Protein AF-A0A8J8T2B5-F1 (afdb_monomer_lite)

Structure (mmCIF, N/CA/C/O backbone):
data_AF-A0A8J8T2B5-F1
#
_entry.id   AF-A0A8J8T2B5-F1
#
loop_
_atom_site.group_PDB
_atom_site.id
_atom_site.type_symbol
_atom_site.label_atom_id
_atom_site.label_alt_id
_atom_site.label_comp_id
_atom_site.label_asym_id
_atom_site.label_entity_id
_atom_site.label_seq_id
_atom_site.pdbx_PDB_ins_code
_atom_site.Cartn_x
_atom_site.Cartn_y
_atom_site.Cartn_z
_atom_site.occupancy
_atom_site.B_iso_or_equiv
_atom_site.auth_seq_id
_atom_site.auth_comp_id
_atom_site.auth_asym_id
_atom_site.auth_atom_id
_atom_site.pdbx_PDB_model_num
ATOM 1 N N . MET A 1 1 ? 4.242 4.962 -19.783 1.00 64.75 1 MET A N 1
ATOM 2 C CA . MET A 1 1 ? 5.276 4.342 -18.924 1.00 64.75 1 MET A CA 1
ATOM 3 C C . MET A 1 1 ? 5.437 2.854 -19.215 1.00 64.75 1 MET A C 1
ATOM 5 O O . MET A 1 1 ? 6.453 2.503 -19.788 1.00 64.75 1 MET A O 1
ATOM 9 N N . LEU A 1 2 ? 4.437 2.002 -18.940 1.00 70.50 2 LEU A N 1
ATOM 10 C CA . LEU A 1 2 ? 4.535 0.544 -19.163 1.00 70.50 2 LEU A CA 1
ATOM 11 C C . LEU A 1 2 ? 4.879 0.151 -20.614 1.00 70.50 2 LEU A C 1
ATOM 13 O O . LEU A 1 2 ? 5.721 -0.710 -20.816 1.00 70.50 2 LEU A O 1
ATOM 17 N N . VAL A 1 3 ? 4.310 0.830 -21.619 1.00 69.62 3 VAL A N 1
ATOM 18 C CA . VAL A 1 3 ? 4.656 0.621 -23.044 1.00 69.62 3 VAL A CA 1
ATOM 19 C C . VAL A 1 3 ? 6.125 0.950 -23.339 1.00 69.62 3 VAL A C 1
ATOM 21 O O . VAL A 1 3 ? 6.768 0.259 -24.120 1.00 69.62 3 VAL A O 1
ATOM 24 N N . GLY A 1 4 ? 6.686 1.970 -22.684 1.00 65.75 4 GLY A N 1
ATOM 25 C CA . GLY A 1 4 ? 8.102 2.301 -22.844 1.00 65.75 4 GLY A CA 1
ATOM 26 C C . GLY A 1 4 ? 9.020 1.294 -22.149 1.00 65.75 4 GLY A C 1
ATOM 27 O O . GLY A 1 4 ? 10.045 0.927 -22.710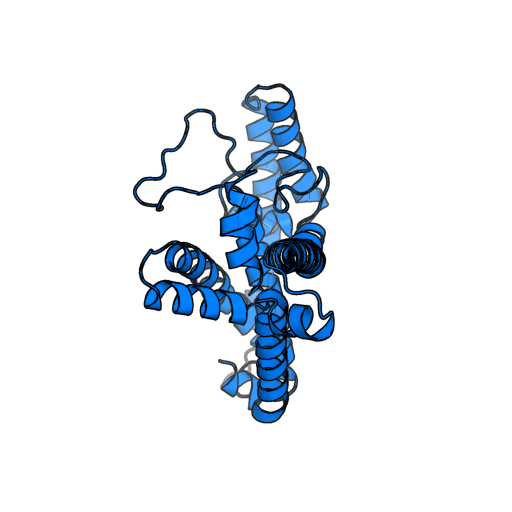 1.00 65.75 4 GLY A O 1
ATOM 28 N N . VAL A 1 5 ? 8.615 0.788 -20.975 1.00 72.19 5 VAL A N 1
ATOM 29 C CA . VAL A 1 5 ? 9.312 -0.309 -20.273 1.00 72.19 5 VAL A CA 1
ATOM 30 C C . VAL A 1 5 ? 9.290 -1.599 -21.095 1.00 72.19 5 VAL A C 1
ATOM 32 O O . VAL A 1 5 ? 10.301 -2.290 -21.194 1.00 72.19 5 VAL A O 1
ATOM 35 N N . SER A 1 6 ? 8.151 -1.896 -21.721 1.00 71.75 6 SER A N 1
ATOM 36 C CA . SER A 1 6 ? 7.970 -3.026 -22.637 1.00 71.75 6 SER A CA 1
ATOM 37 C C . SER A 1 6 ? 8.908 -2.951 -23.834 1.00 71.75 6 SER A C 1
ATOM 39 O O . SER A 1 6 ? 9.679 -3.872 -24.088 1.00 71.75 6 SER A O 1
ATOM 41 N N . ASN A 1 7 ? 8.871 -1.829 -24.554 1.00 75.25 7 ASN A N 1
ATOM 42 C CA . ASN A 1 7 ? 9.592 -1.674 -25.816 1.00 75.25 7 ASN A CA 1
ATOM 43 C C . ASN A 1 7 ? 11.071 -1.311 -25.611 1.00 75.25 7 ASN A C 1
ATOM 45 O O . ASN A 1 7 ? 11.777 -1.049 -26.578 1.00 75.25 7 ASN A O 1
ATOM 49 N N . GLY A 1 8 ? 11.535 -1.262 -24.357 1.00 65.94 8 GLY A N 1
ATOM 50 C CA . GLY A 1 8 ? 12.912 -0.931 -24.003 1.00 65.94 8 GLY A CA 1
ATOM 51 C C . GLY A 1 8 ? 13.296 0.528 -24.253 1.00 65.94 8 GLY A C 1
ATOM 52 O O . GLY A 1 8 ? 14.469 0.854 -24.148 1.00 65.94 8 GLY A O 1
ATOM 53 N N . THR A 1 9 ? 12.342 1.410 -24.562 1.00 69.06 9 THR A N 1
ATOM 54 C CA . THR A 1 9 ? 12.595 2.855 -24.713 1.00 69.06 9 THR A CA 1
ATOM 55 C C . THR A 1 9 ? 12.684 3.573 -23.367 1.00 69.06 9 THR A C 1
ATOM 57 O O . THR A 1 9 ? 13.253 4.653 -23.274 1.00 69.06 9 THR A O 1
ATOM 60 N N . LEU A 1 10 ? 12.136 2.966 -22.314 1.00 61.12 10 LEU A N 1
ATOM 61 C CA . LEU A 1 10 ? 12.268 3.368 -20.919 1.00 61.12 10 LEU A CA 1
ATOM 62 C C . LEU A 1 10 ? 12.777 2.149 -20.137 1.00 61.12 10 LEU A C 1
ATOM 64 O O . LEU A 1 10 ? 12.301 1.042 -20.362 1.00 61.12 10 LEU A O 1
ATOM 68 N N . GLY A 1 11 ? 13.725 2.305 -19.212 1.00 61.03 11 GLY A N 1
ATOM 69 C CA . GLY A 1 11 ? 14.179 1.167 -18.398 1.00 61.03 11 GLY A CA 1
ATOM 70 C C . GLY A 1 11 ? 15.042 0.157 -19.160 1.00 61.03 11 GLY A C 1
ATOM 71 O O . GLY A 1 11 ? 15.029 -1.028 -18.824 1.00 61.03 11 GLY A O 1
ATOM 72 N N . ALA A 1 12 ? 15.740 0.605 -20.212 1.00 69.50 12 ALA A N 1
ATOM 73 C CA . ALA A 1 12 ? 16.641 -0.226 -21.011 1.00 69.50 12 ALA A CA 1
ATOM 74 C C . ALA A 1 12 ? 17.789 -0.773 -20.156 1.00 69.50 12 ALA A C 1
ATOM 76 O O . ALA A 1 12 ? 18.130 -1.955 -20.243 1.00 69.50 12 ALA A O 1
ATOM 77 N N . THR A 1 13 ? 18.330 0.089 -19.294 1.00 77.81 13 THR A N 1
ATOM 78 C CA . THR A 1 13 ? 19.330 -0.247 -18.284 1.00 77.81 13 THR A CA 1
ATOM 79 C C . THR A 1 13 ? 18.695 -0.377 -16.896 1.00 77.81 13 THR A C 1
ATOM 81 O O . THR A 1 13 ? 17.597 0.125 -16.633 1.00 77.81 13 THR A O 1
ATOM 84 N N . VAL A 1 14 ? 19.407 -1.026 -15.968 1.00 73.56 14 VAL A N 1
ATOM 85 C CA . VAL A 1 14 ? 19.005 -1.097 -14.549 1.00 73.56 14 VAL A CA 1
ATOM 86 C C . VAL A 1 14 ? 18.844 0.307 -13.947 1.00 73.56 14 VAL A C 1
ATOM 88 O O . VAL A 1 14 ? 17.946 0.532 -13.133 1.00 73.56 14 VAL A O 1
ATOM 91 N N . TRP A 1 15 ? 19.664 1.268 -14.383 1.00 67.31 15 TRP A N 1
ATOM 92 C CA . TRP A 1 15 ? 19.608 2.655 -13.923 1.00 67.31 15 TRP A CA 1
ATOM 93 C C . TRP A 1 15 ? 18.336 3.361 -14.379 1.00 67.31 15 TRP A C 1
ATOM 95 O O . TRP A 1 15 ? 17.613 3.900 -13.543 1.00 67.31 15 TRP A O 1
ATOM 105 N N . ASP A 1 16 ? 17.997 3.264 -15.664 1.00 70.44 16 ASP A N 1
ATOM 106 C CA . ASP A 1 16 ? 16.762 3.847 -16.197 1.00 70.44 16 ASP A CA 1
ATOM 107 C C . ASP A 1 16 ? 15.532 3.260 -15.500 1.00 70.44 16 ASP A C 1
ATOM 109 O O . ASP A 1 16 ? 14.599 3.981 -15.143 1.00 70.44 16 ASP A O 1
ATOM 113 N N . PHE A 1 17 ? 15.539 1.943 -15.261 1.00 75.38 17 PHE A N 1
ATOM 114 C CA . PHE A 1 17 ? 14.443 1.241 -14.596 1.00 75.38 17 PHE A CA 1
ATOM 115 C C . PHE A 1 17 ? 14.270 1.723 -13.151 1.00 75.38 17 PHE A C 1
ATOM 117 O O . PHE A 1 17 ? 13.148 1.940 -12.688 1.00 75.38 17 PHE A O 1
ATOM 124 N N . THR A 1 18 ? 15.383 1.961 -12.457 1.00 73.69 18 THR A N 1
ATOM 125 C CA . THR A 1 18 ? 15.395 2.501 -11.093 1.00 73.69 18 THR A CA 1
ATOM 126 C C . THR A 1 18 ? 14.862 3.935 -11.058 1.00 73.69 18 THR A C 1
ATOM 128 O O . THR A 1 18 ? 14.001 4.247 -10.236 1.00 73.69 18 THR A O 1
ATOM 131 N N . ILE A 1 19 ? 15.289 4.799 -11.985 1.00 73.75 19 ILE A N 1
ATOM 132 C CA . ILE A 1 19 ? 14.801 6.186 -12.097 1.00 73.75 19 ILE A CA 1
ATOM 133 C C . ILE A 1 19 ? 13.290 6.215 -12.378 1.00 73.75 19 ILE A C 1
ATOM 135 O O . ILE A 1 19 ? 12.548 7.001 -11.782 1.00 73.75 19 ILE A O 1
ATOM 139 N N . LEU A 1 20 ? 12.799 5.325 -13.243 1.00 77.44 20 LEU A N 1
ATOM 140 C CA . LEU A 1 20 ? 11.367 5.172 -13.520 1.00 77.44 20 LEU A CA 1
ATOM 141 C C . LEU A 1 20 ? 10.580 4.751 -12.277 1.00 77.44 20 LEU A C 1
ATOM 143 O O . LEU A 1 20 ? 9.494 5.276 -12.027 1.00 77.44 20 LEU A O 1
ATOM 147 N N . LEU A 1 21 ? 11.117 3.830 -11.478 1.00 78.94 21 LEU A N 1
ATOM 148 C CA . LEU A 1 21 ? 10.473 3.387 -10.245 1.00 78.94 21 LEU A CA 1
ATOM 149 C C . LEU A 1 21 ? 10.413 4.520 -9.207 1.00 78.94 21 LEU A C 1
ATOM 151 O O . LEU A 1 21 ? 9.354 4.767 -8.632 1.00 78.94 21 LEU A O 1
ATOM 155 N N . VAL A 1 22 ? 11.513 5.259 -9.029 1.00 76.81 22 VAL A N 1
ATOM 156 C CA . VAL A 1 22 ? 11.603 6.393 -8.093 1.00 76.81 22 VAL A CA 1
ATOM 157 C C . VAL A 1 22 ? 10.680 7.542 -8.510 1.00 76.81 22 VAL A C 1
ATOM 159 O O . VAL A 1 22 ? 9.930 8.067 -7.689 1.00 76.81 22 VAL A O 1
ATOM 162 N N . SER A 1 23 ? 10.657 7.905 -9.794 1.00 75.19 23 SER A N 1
ATOM 163 C CA . SER A 1 23 ? 9.756 8.952 -10.309 1.00 75.19 23 SER A CA 1
ATOM 164 C C . SER A 1 23 ? 8.273 8.578 -10.203 1.00 75.19 23 SER A C 1
ATOM 166 O O . SER A 1 23 ? 7.410 9.454 -10.131 1.00 75.19 23 SER A O 1
ATOM 168 N N . SER A 1 24 ? 7.961 7.283 -10.116 1.00 78.69 24 SER A N 1
ATOM 169 C CA . SER A 1 24 ? 6.592 6.796 -9.940 1.00 78.69 24 SER A CA 1
ATOM 170 C C . SER A 1 24 ? 6.086 6.887 -8.500 1.00 78.69 24 SER A C 1
ATOM 172 O O . SER A 1 24 ? 4.887 6.719 -8.283 1.00 78.69 24 SER A O 1
ATOM 174 N N . ILE A 1 25 ? 6.942 7.197 -7.518 1.00 76.38 25 ILE A N 1
ATOM 175 C CA . ILE A 1 25 ? 6.549 7.278 -6.102 1.00 76.38 25 ILE A CA 1
ATOM 176 C C . ILE A 1 25 ? 5.373 8.243 -5.901 1.00 76.38 25 ILE A C 1
ATOM 178 O O . ILE A 1 25 ? 4.433 7.902 -5.190 1.00 76.38 25 ILE A O 1
ATOM 182 N N . ILE A 1 26 ? 5.367 9.400 -6.575 1.00 74.81 26 ILE A N 1
ATOM 183 C CA . ILE A 1 26 ? 4.276 10.383 -6.459 1.00 74.81 26 ILE A CA 1
ATOM 184 C C . ILE A 1 26 ? 2.925 9.747 -6.848 1.00 74.81 26 ILE A C 1
ATOM 186 O O . ILE A 1 26 ? 2.030 9.707 -6.002 1.00 74.81 26 ILE A O 1
ATOM 190 N N . PRO A 1 27 ? 2.758 9.163 -8.055 1.00 77.00 27 PRO A N 1
ATOM 191 C CA . PRO A 1 27 ? 1.562 8.387 -8.378 1.00 77.00 27 PRO A CA 1
ATOM 192 C C . PRO A 1 27 ? 1.256 7.243 -7.396 1.00 77.00 27 PRO A C 1
ATOM 194 O O . PRO A 1 27 ? 0.083 6.992 -7.117 1.00 77.00 27 PRO A O 1
ATOM 197 N N . ALA A 1 28 ? 2.274 6.553 -6.869 1.00 77.88 28 ALA A N 1
ATOM 198 C CA . ALA A 1 28 ? 2.099 5.479 -5.883 1.00 77.88 28 ALA A CA 1
ATOM 199 C C . ALA A 1 28 ? 1.520 5.966 -4.545 1.00 77.88 28 ALA A C 1
ATOM 201 O O . ALA A 1 28 ? 0.886 5.168 -3.860 1.00 77.88 28 ALA A O 1
ATOM 202 N N . VAL A 1 29 ? 1.705 7.242 -4.192 1.00 75.00 29 VAL A N 1
ATOM 203 C CA . VAL A 1 29 ? 1.079 7.891 -3.028 1.00 75.00 29 VAL A CA 1
ATOM 204 C C . VAL A 1 29 ? -0.306 8.423 -3.401 1.00 75.00 29 VAL A C 1
ATOM 206 O O . VAL A 1 29 ? -1.301 8.136 -2.740 1.00 75.00 29 VAL A O 1
ATOM 209 N N . SER A 1 30 ? -0.391 9.209 -4.475 1.00 73.56 30 SER A N 1
ATOM 210 C CA . SER A 1 30 ? -1.597 9.977 -4.791 1.00 73.56 30 SER A CA 1
ATOM 211 C C . SER A 1 30 ? -2.771 9.098 -5.207 1.00 73.56 30 SER A C 1
ATOM 213 O O . SER A 1 30 ? -3.912 9.429 -4.881 1.00 73.56 30 SER A O 1
ATOM 215 N N . VAL A 1 31 ? -2.527 7.994 -5.924 1.00 82.25 31 VAL A N 1
ATOM 216 C CA . VAL A 1 31 ? -3.614 7.140 -6.419 1.00 82.25 31 VAL A CA 1
ATOM 217 C C . VAL A 1 31 ? -4.301 6.390 -5.276 1.00 82.25 31 VAL A C 1
ATOM 219 O O . VAL A 1 31 ? -5.521 6.519 -5.206 1.00 82.25 31 VAL A O 1
ATOM 222 N N . PRO A 1 32 ? -3.617 5.670 -4.362 1.00 79.38 32 PRO A N 1
ATOM 223 C CA . PRO A 1 32 ? -4.290 5.035 -3.227 1.00 79.38 32 PRO A CA 1
ATOM 224 C C . PRO A 1 32 ? -5.013 6.030 -2.327 1.00 79.38 32 PRO A C 1
ATOM 226 O O . PRO A 1 32 ? -6.160 5.776 -1.983 1.00 79.38 32 PRO A O 1
ATOM 229 N N . CYS A 1 33 ? -4.404 7.181 -2.016 1.00 77.06 33 CYS A N 1
ATOM 230 C CA . CYS A 1 33 ? -5.062 8.208 -1.207 1.00 77.06 33 CYS A CA 1
ATOM 231 C C . CYS A 1 33 ? -6.315 8.736 -1.911 1.00 77.06 33 CYS A C 1
ATOM 233 O O . CYS A 1 33 ? -7.398 8.730 -1.357 1.00 77.06 33 CYS A O 1
ATOM 235 N N . THR A 1 34 ? -6.237 9.103 -3.190 1.00 79.38 34 THR A N 1
ATOM 236 C CA . THR A 1 34 ? -7.440 9.560 -3.908 1.00 79.38 34 THR A CA 1
ATOM 237 C C . THR A 1 34 ? -8.494 8.450 -4.000 1.00 79.38 34 THR A C 1
ATOM 239 O O . THR A 1 34 ? -9.692 8.705 -3.892 1.00 79.38 34 THR A O 1
ATOM 242 N N . SER A 1 35 ? -8.059 7.204 -4.186 1.00 85.00 35 SER A N 1
ATOM 243 C CA . SER A 1 35 ? -8.937 6.038 -4.296 1.00 85.00 35 SER A CA 1
ATOM 244 C C . SER A 1 35 ? -9.671 5.740 -2.994 1.00 85.00 35 SER A C 1
ATOM 246 O O . SER A 1 35 ? -10.866 5.440 -3.043 1.00 85.00 35 SER A O 1
ATOM 248 N N . HIS A 1 36 ? -8.977 5.882 -1.865 1.00 80.50 36 HIS A N 1
ATOM 249 C CA . HIS A 1 36 ? -9.521 5.801 -0.516 1.00 80.50 36 HIS A CA 1
ATOM 250 C C . HIS A 1 36 ? -10.704 6.761 -0.350 1.00 80.50 36 HIS A C 1
ATOM 252 O O . HIS A 1 36 ? -11.839 6.344 -0.114 1.00 80.50 36 HIS A O 1
ATOM 258 N N . GLU A 1 37 ? -10.492 8.034 -0.653 1.00 80.81 37 GLU A N 1
ATOM 259 C CA . GLU A 1 37 ? -11.507 9.077 -0.559 1.00 80.81 37 GLU A CA 1
ATOM 260 C C . GLU A 1 37 ? -12.677 8.845 -1.525 1.00 80.81 37 GLU A C 1
ATOM 262 O O . GLU A 1 37 ? -13.824 9.184 -1.216 1.00 80.81 37 GLU A O 1
ATOM 267 N N . LEU A 1 38 ? -12.410 8.278 -2.706 1.00 83.81 38 LEU A N 1
ATOM 268 C CA . LEU A 1 38 ? -13.421 8.004 -3.725 1.00 83.81 38 LEU A CA 1
ATOM 269 C C . LEU A 1 38 ? -14.354 6.856 -3.336 1.00 83.81 38 LEU A C 1
ATOM 271 O O . LEU A 1 38 ? -15.568 6.981 -3.533 1.00 83.81 38 LEU A O 1
ATOM 275 N N . TYR A 1 39 ? -13.843 5.764 -2.757 1.00 81.75 39 TYR A N 1
ATOM 276 C CA . TYR A 1 39 ? -14.708 4.646 -2.367 1.00 81.75 39 TYR A CA 1
ATOM 277 C C . TYR A 1 39 ? -15.566 4.928 -1.131 1.00 81.75 39 TYR A C 1
ATOM 279 O O . TYR A 1 39 ? -16.591 4.265 -0.931 1.00 81.75 39 TYR A O 1
ATOM 287 N N . HIS A 1 40 ? -15.207 5.954 -0.358 1.00 82.56 40 HIS A N 1
ATOM 288 C CA . HIS A 1 40 ? -16.027 6.507 0.721 1.00 82.56 40 HIS A CA 1
ATOM 289 C C . HIS A 1 40 ? -17.219 7.331 0.221 1.00 82.56 40 HIS A C 1
ATOM 291 O O . HIS A 1 40 ? -18.210 7.511 0.934 1.00 82.56 40 HIS A O 1
ATOM 297 N N . ARG A 1 41 ? -17.190 7.823 -1.026 1.00 82.88 41 ARG A N 1
ATOM 298 C CA . ARG A 1 41 ? -18.290 8.630 -1.581 1.00 82.88 41 ARG A CA 1
ATOM 299 C C . ARG A 1 41 ? -19.562 7.802 -1.734 1.00 82.88 41 ARG A C 1
ATOM 301 O O . ARG A 1 41 ? -19.533 6.643 -2.122 1.00 82.88 41 ARG A O 1
ATOM 308 N N . ARG A 1 42 ? -20.729 8.417 -1.512 1.00 80.81 42 ARG A N 1
ATOM 309 C CA . ARG A 1 42 ? -22.034 7.741 -1.676 1.00 80.81 42 ARG A CA 1
ATOM 310 C C . ARG A 1 42 ? -22.335 7.337 -3.126 1.00 80.81 42 ARG A C 1
ATOM 312 O O . ARG A 1 42 ? -22.993 6.323 -3.346 1.00 80.81 42 ARG A O 1
ATOM 319 N N . ASN A 1 43 ? -21.870 8.115 -4.102 1.00 90.38 43 ASN A N 1
ATOM 320 C CA . ASN A 1 43 ? -22.141 7.879 -5.520 1.00 90.38 43 ASN A CA 1
ATOM 321 C C . ASN A 1 43 ? -21.400 6.626 -6.027 1.00 90.38 43 ASN A C 1
ATOM 323 O O . ASN A 1 43 ? -20.189 6.497 -5.852 1.00 90.38 43 ASN A O 1
ATOM 327 N N . ARG A 1 44 ? -22.128 5.722 -6.699 1.00 88.06 44 ARG A N 1
ATOM 328 C CA . ARG A 1 44 ? -21.591 4.451 -7.216 1.00 88.06 44 ARG A CA 1
ATOM 329 C C . ARG A 1 44 ? -20.459 4.637 -8.225 1.00 88.06 44 ARG A C 1
ATOM 331 O O . ARG A 1 44 ? -19.530 3.839 -8.216 1.00 88.06 44 ARG A O 1
ATOM 338 N N . PHE A 1 45 ? -20.520 5.673 -9.059 1.00 90.00 45 PHE A N 1
ATOM 339 C CA . PHE A 1 45 ? -19.480 5.971 -10.042 1.00 90.00 45 PHE A CA 1
ATOM 340 C C . PHE A 1 45 ? -18.128 6.210 -9.359 1.00 90.00 45 PHE A C 1
ATOM 342 O O . PHE A 1 45 ? -17.148 5.537 -9.669 1.00 90.00 45 PHE A O 1
ATOM 349 N N . PHE A 1 46 ? -18.096 7.083 -8.346 1.00 88.69 46 PHE A N 1
ATOM 350 C CA . PHE A 1 46 ? -16.879 7.347 -7.575 1.00 88.69 46 PHE A CA 1
ATOM 351 C C . PHE A 1 46 ? -16.402 6.111 -6.808 1.00 88.69 46 PHE A C 1
ATOM 353 O O . PHE A 1 46 ? -15.203 5.848 -6.785 1.00 88.69 46 PHE A O 1
ATOM 360 N N . LYS A 1 47 ? -17.318 5.287 -6.278 1.00 88.56 47 LYS A N 1
ATOM 361 C CA . LYS A 1 47 ? -16.930 4.020 -5.641 1.00 88.56 47 LYS A CA 1
ATOM 362 C C . LYS A 1 47 ? -16.207 3.066 -6.580 1.00 88.56 47 LYS A C 1
ATOM 364 O O . LYS A 1 47 ? -15.222 2.455 -6.178 1.00 88.56 47 LYS A O 1
ATOM 369 N N . ILE A 1 48 ? -16.687 2.944 -7.816 1.00 90.44 48 ILE A N 1
ATOM 370 C CA . ILE A 1 48 ? -16.058 2.092 -8.829 1.00 90.44 48 ILE A CA 1
ATOM 371 C C . ILE A 1 48 ? -14.674 2.638 -9.194 1.00 90.44 48 ILE A C 1
ATOM 373 O O . ILE A 1 48 ? -13.726 1.862 -9.256 1.00 90.44 48 ILE A O 1
ATOM 377 N N . LEU A 1 49 ? -14.528 3.956 -9.365 1.00 89.62 49 LEU A N 1
ATOM 378 C CA . LEU A 1 49 ? -13.222 4.566 -9.633 1.00 89.62 49 LEU A CA 1
ATOM 379 C C . LEU A 1 49 ? -12.221 4.329 -8.495 1.00 89.62 49 LEU A C 1
ATOM 381 O O . LEU A 1 49 ? -11.085 3.939 -8.760 1.00 89.62 49 LEU A O 1
ATOM 385 N N . GLY A 1 50 ? -12.649 4.498 -7.240 1.00 88.50 50 GLY A N 1
ATOM 386 C CA . GLY A 1 50 ? -11.811 4.193 -6.078 1.00 88.50 50 GLY A CA 1
ATOM 387 C C . GLY A 1 50 ? -11.419 2.715 -6.012 1.00 88.50 50 GLY A C 1
ATOM 388 O O . GLY A 1 50 ? -10.263 2.384 -5.758 1.00 88.50 50 GLY A O 1
ATOM 389 N N . LEU A 1 51 ? -12.347 1.806 -6.325 1.00 90.19 51 LEU A N 1
ATOM 390 C CA . LEU A 1 51 ? -12.050 0.376 -6.396 1.00 90.19 51 LEU A CA 1
ATOM 391 C C . LEU A 1 51 ? -11.008 0.058 -7.481 1.00 90.19 51 LEU A C 1
ATOM 393 O O . LEU A 1 51 ? -10.040 -0.641 -7.195 1.00 90.19 51 LEU A O 1
ATOM 397 N N . ILE A 1 52 ? -11.167 0.591 -8.697 1.00 90.62 52 ILE A N 1
ATOM 398 C CA . ILE A 1 52 ? -10.215 0.381 -9.802 1.00 90.62 52 ILE A CA 1
ATOM 399 C C . ILE A 1 52 ? -8.817 0.874 -9.412 1.00 90.62 52 ILE A C 1
ATOM 401 O O . ILE A 1 52 ? -7.824 0.190 -9.673 1.00 90.62 52 ILE A O 1
ATOM 405 N N . GLY A 1 53 ? -8.734 2.031 -8.751 1.00 88.44 53 GLY A N 1
ATOM 406 C CA . GLY A 1 53 ? -7.471 2.576 -8.266 1.00 88.44 53 GLY A CA 1
ATOM 407 C C . GLY A 1 53 ? -6.757 1.646 -7.280 1.00 88.44 53 GLY A C 1
ATOM 408 O O . GLY A 1 53 ? -5.557 1.429 -7.425 1.00 88.44 53 GLY A O 1
ATOM 409 N N . HIS A 1 54 ? -7.485 1.006 -6.358 1.00 88.56 54 HIS A N 1
ATOM 410 C CA . HIS A 1 54 ? -6.921 -0.015 -5.462 1.00 88.56 54 HIS A CA 1
ATOM 411 C C . HIS A 1 54 ? -6.553 -1.321 -6.172 1.00 88.56 54 HIS A C 1
ATOM 413 O O . HIS A 1 54 ? -5.512 -1.917 -5.874 1.00 88.56 54 HIS A O 1
ATOM 419 N N . MET A 1 55 ? -7.377 -1.768 -7.121 1.00 89.44 55 MET A N 1
ATOM 420 C CA . MET A 1 55 ? -7.137 -3.005 -7.871 1.00 89.44 55 MET A CA 1
ATOM 421 C C . MET A 1 55 ? -5.866 -2.932 -8.722 1.00 89.44 55 MET A C 1
ATOM 423 O O . MET A 1 55 ? -5.168 -3.932 -8.872 1.00 89.44 55 MET A O 1
ATOM 427 N N . LYS A 1 56 ? -5.491 -1.741 -9.207 1.00 86.69 56 LYS A N 1
ATOM 428 C CA . LYS A 1 56 ? -4.204 -1.530 -9.890 1.00 86.69 56 LYS A CA 1
ATOM 429 C C . LYS A 1 56 ? -3.003 -1.931 -9.021 1.00 86.69 56 LYS A C 1
ATOM 431 O O . LYS A 1 56 ? -1.975 -2.334 -9.556 1.00 86.69 56 LYS A O 1
ATOM 436 N N . PHE A 1 57 ? -3.134 -1.844 -7.701 1.00 87.31 57 PHE A N 1
ATOM 437 C CA . PHE A 1 57 ? -2.096 -2.201 -6.733 1.00 87.31 57 PHE A CA 1
ATOM 438 C C . PHE A 1 57 ? -2.349 -3.553 -6.052 1.00 87.31 57 PHE A C 1
ATOM 440 O O . PHE A 1 57 ? -1.810 -3.809 -4.981 1.00 87.31 57 PHE A O 1
ATOM 447 N N . PHE A 1 58 ? -3.179 -4.414 -6.651 1.00 88.69 58 PHE A N 1
ATOM 448 C CA . PHE A 1 58 ? -3.495 -5.757 -6.136 1.00 88.69 58 PHE A CA 1
ATOM 449 C C . PHE A 1 58 ? -4.122 -5.754 -4.738 1.00 88.69 58 PHE A C 1
ATOM 451 O O . PHE A 1 58 ? -3.933 -6.676 -3.937 1.00 88.69 58 PHE A O 1
ATOM 458 N N . SER A 1 59 ? -4.850 -4.676 -4.447 1.00 87.44 59 SER A N 1
ATOM 459 C CA . SER A 1 59 ? -5.415 -4.378 -3.137 1.00 87.44 59 SER A CA 1
ATOM 460 C C . SER A 1 59 ? -6.939 -4.235 -3.173 1.00 87.44 59 SER A C 1
ATOM 462 O O . SER A 1 59 ? -7.524 -3.563 -2.327 1.00 87.44 59 SER A O 1
ATOM 464 N N . GLY A 1 60 ? -7.618 -4.872 -4.136 1.00 89.06 60 GLY A N 1
ATOM 465 C CA . GLY A 1 60 ? -9.076 -4.791 -4.285 1.00 89.06 60 GLY A CA 1
ATOM 466 C C . GLY A 1 60 ? -9.881 -5.256 -3.061 1.00 89.06 60 GLY A C 1
ATOM 467 O O . GLY A 1 60 ? -11.042 -4.873 -2.910 1.00 89.06 60 GLY A O 1
ATOM 468 N N . HIS A 1 61 ? -9.290 -6.042 -2.155 1.00 88.88 61 HIS A N 1
ATOM 469 C CA . HIS A 1 61 ? -9.906 -6.408 -0.873 1.00 88.88 61 HIS A CA 1
ATOM 470 C C . HIS A 1 61 ? -9.926 -5.255 0.137 1.00 88.88 61 HIS A C 1
ATOM 472 O O . HIS A 1 61 ? -10.848 -5.203 0.951 1.00 88.88 61 HIS A O 1
ATOM 478 N N . ILE A 1 62 ? -8.978 -4.310 0.058 1.00 86.38 62 ILE A N 1
ATOM 479 C CA . ILE A 1 62 ? -8.827 -3.216 1.029 1.00 86.38 62 ILE A CA 1
ATOM 480 C C . ILE A 1 62 ? -10.096 -2.365 1.141 1.00 86.38 62 ILE A C 1
ATOM 482 O O . ILE A 1 62 ? -10.529 -2.164 2.265 1.00 86.38 62 ILE A O 1
ATOM 486 N N . PRO A 1 63 ? -10.775 -1.919 0.067 1.00 86.38 63 PRO A N 1
ATOM 487 C CA . PRO A 1 63 ? -12.017 -1.156 0.214 1.00 86.38 63 PRO A CA 1
ATOM 488 C C . PRO A 1 63 ? -13.140 -1.891 0.968 1.00 86.38 63 PRO A C 1
ATOM 490 O O . PRO A 1 63 ? -13.973 -1.245 1.601 1.00 86.38 63 PRO A O 1
ATOM 493 N N . ILE A 1 64 ? -13.206 -3.229 0.908 1.00 86.44 64 ILE A N 1
ATOM 494 C CA . ILE A 1 64 ? -14.195 -4.013 1.677 1.00 86.44 64 ILE A CA 1
ATOM 495 C C . ILE A 1 64 ? -13.767 -4.066 3.139 1.00 86.44 64 ILE A C 1
ATOM 497 O O . ILE A 1 64 ? -14.528 -3.691 4.029 1.00 86.44 64 ILE A O 1
ATOM 501 N N . TYR A 1 65 ? -12.530 -4.502 3.352 1.00 81.31 65 TYR A N 1
ATOM 502 C CA . TYR A 1 65 ? -11.877 -4.569 4.648 1.00 81.31 65 TYR A CA 1
ATOM 503 C C . TYR A 1 65 ? -11.975 -3.238 5.413 1.00 81.31 65 TYR A C 1
ATOM 505 O O . TYR A 1 65 ? -12.401 -3.192 6.567 1.00 81.31 65 TYR A O 1
ATOM 513 N N . HIS A 1 66 ? -11.664 -2.137 4.741 1.00 79.62 66 HIS A N 1
ATOM 514 C CA . HIS A 1 66 ? -11.562 -0.817 5.330 1.00 79.62 66 HIS A CA 1
ATOM 515 C C . HIS A 1 66 ? -12.938 -0.274 5.752 1.00 79.62 66 HIS A C 1
ATOM 517 O O . HIS A 1 66 ? -13.131 0.152 6.890 1.00 79.62 66 HIS A O 1
ATOM 523 N N . ASN A 1 67 ? -13.935 -0.386 4.868 1.00 78.69 67 ASN A N 1
ATOM 524 C CA . ASN A 1 67 ? -15.290 0.099 5.136 1.00 78.69 67 ASN A CA 1
ATOM 525 C C . ASN A 1 67 ? -16.049 -0.734 6.172 1.00 78.69 67 ASN A C 1
ATOM 527 O O . ASN A 1 67 ? -16.880 -0.201 6.905 1.00 78.69 67 ASN A O 1
ATOM 531 N N . GLU A 1 68 ? -15.831 -2.049 6.187 1.00 79.69 68 GLU A N 1
ATOM 532 C CA . GLU A 1 68 ? -16.698 -2.975 6.921 1.00 79.69 68 GLU A CA 1
ATOM 533 C C . GLU A 1 68 ? -16.050 -3.567 8.180 1.00 79.69 68 GLU A C 1
ATOM 535 O O . GLU A 1 68 ? -16.771 -4.058 9.053 1.00 79.69 68 GLU A O 1
ATOM 540 N N . GLN A 1 69 ? -14.719 -3.507 8.297 1.00 74.50 69 GLN A N 1
ATOM 541 C CA . GLN A 1 69 ? -13.969 -4.020 9.448 1.00 74.50 69 GLN A CA 1
ATOM 542 C C . GLN A 1 69 ? -13.130 -2.921 10.105 1.00 74.50 69 GLN A C 1
ATOM 544 O O . GLN A 1 69 ? -13.387 -2.601 11.265 1.00 74.50 69 GLN A O 1
ATOM 549 N N . HIS A 1 70 ? -12.187 -2.310 9.376 1.00 74.75 70 HIS A N 1
ATOM 550 C CA . HIS A 1 70 ? -11.236 -1.342 9.939 1.00 74.75 70 HIS A CA 1
ATOM 551 C C . HIS A 1 70 ? -11.940 -0.179 10.641 1.00 74.75 70 HIS A C 1
ATOM 553 O O . HIS A 1 70 ? -11.700 0.045 11.820 1.00 74.75 70 HIS A O 1
ATOM 559 N N . HIS A 1 71 ? -12.888 0.500 9.985 1.00 73.38 71 HIS A N 1
ATOM 560 C CA . HIS A 1 71 ? -13.649 1.589 10.616 1.00 73.38 71 HIS A CA 1
ATOM 561 C C . HIS A 1 71 ? -14.490 1.158 11.815 1.00 73.38 71 HIS A C 1
ATOM 563 O O . HIS A 1 71 ? -14.763 1.950 12.713 1.00 73.38 71 HIS A O 1
ATOM 569 N N . LYS A 1 72 ? -14.937 -0.099 11.831 1.00 70.50 72 LYS A N 1
ATOM 570 C CA . LYS A 1 72 ? -15.770 -0.612 12.915 1.00 70.50 72 LYS A CA 1
ATOM 571 C C . LYS A 1 72 ? -14.954 -0.888 14.177 1.00 70.50 72 LYS A C 1
ATOM 573 O O . LYS A 1 72 ? -15.493 -0.793 15.277 1.00 70.50 72 LYS A O 1
ATOM 578 N N . TYR A 1 73 ? -13.688 -1.259 14.016 1.00 66.31 73 TYR A N 1
ATOM 579 C CA . TYR A 1 73 ? -12.831 -1.703 15.109 1.00 66.31 73 TYR A CA 1
ATOM 580 C C . TYR A 1 73 ? -11.564 -0.858 15.272 1.00 66.31 73 TYR A C 1
ATOM 582 O O . TYR A 1 73 ? -10.669 -1.293 15.984 1.00 66.31 73 TYR A O 1
ATOM 590 N N . THR A 1 74 ? -11.494 0.328 14.656 1.00 66.88 74 THR A N 1
ATOM 591 C CA . THR A 1 74 ? -10.272 1.141 14.515 1.00 66.88 74 THR A CA 1
ATOM 592 C C . THR A 1 74 ? -9.491 1.264 15.819 1.00 66.88 74 THR A C 1
ATOM 594 O O . THR A 1 74 ? -10.039 1.682 16.839 1.00 66.88 74 THR A O 1
ATOM 597 N N . GLY A 1 75 ? -8.205 0.905 15.786 1.00 62.41 75 GLY A N 1
ATOM 598 C CA . GLY A 1 75 ? -7.302 1.028 16.937 1.00 62.41 75 GLY A CA 1
ATOM 599 C C . GLY A 1 75 ? -7.540 0.010 18.061 1.00 62.41 75 GLY A C 1
ATOM 600 O O . GLY A 1 75 ? -6.854 0.053 19.082 1.00 62.41 75 GLY A O 1
ATOM 601 N N . ILE A 1 76 ? -8.478 -0.931 17.896 1.00 65.44 76 ILE A N 1
ATOM 602 C CA . ILE A 1 76 ? -8.710 -2.010 18.858 1.00 65.44 76 ILE A CA 1
ATOM 603 C C . ILE A 1 76 ? -7.825 -3.202 18.495 1.00 65.44 76 ILE A C 1
ATOM 605 O O . ILE A 1 76 ? -8.101 -3.952 17.552 1.00 65.44 76 ILE A O 1
ATOM 609 N N . ARG A 1 77 ? -6.780 -3.420 19.299 1.00 64.19 77 ARG A N 1
ATOM 610 C CA . ARG A 1 77 ? -5.851 -4.547 19.146 1.00 64.19 77 ARG A CA 1
ATOM 611 C C . ARG A 1 77 ? -6.604 -5.883 19.056 1.00 64.19 77 ARG A C 1
ATOM 613 O O . ARG A 1 77 ? -7.445 -6.197 19.896 1.00 64.19 77 ARG A O 1
ATOM 620 N N . GLY A 1 78 ? -6.285 -6.672 18.029 1.00 65.94 78 GLY A N 1
ATOM 621 C CA . GLY A 1 78 ? -6.872 -7.997 17.794 1.00 65.94 78 GLY A CA 1
ATOM 622 C C . GLY A 1 78 ? -8.290 -7.994 17.207 1.00 65.94 78 GLY A C 1
ATOM 623 O O . GLY A 1 78 ? -8.834 -9.069 16.967 1.00 65.94 78 GLY A O 1
ATOM 624 N N . LYS A 1 79 ? -8.895 -6.821 16.972 1.00 67.50 79 LYS A N 1
ATOM 625 C CA . LYS A 1 79 ? -10.180 -6.683 16.261 1.00 67.50 79 LYS A CA 1
ATOM 626 C C . LYS A 1 79 ? -10.080 -5.825 15.009 1.00 67.50 79 LYS A C 1
ATOM 628 O O . LYS A 1 79 ? -10.853 -6.052 14.086 1.00 67.50 79 LYS A O 1
ATOM 633 N N . ASP A 1 80 ? -9.176 -4.848 14.996 1.00 70.62 80 ASP A N 1
ATOM 634 C CA . ASP A 1 80 ? -8.807 -4.106 13.798 1.00 70.62 80 ASP A CA 1
ATOM 635 C C . ASP A 1 80 ? -7.767 -4.897 12.997 1.00 70.62 80 ASP A C 1
ATOM 637 O O . ASP A 1 80 ? -6.620 -5.014 13.440 1.00 70.62 80 ASP A O 1
ATOM 641 N N . PRO A 1 81 ? -8.112 -5.397 11.804 1.00 63.66 81 PRO A N 1
ATOM 642 C CA . PRO A 1 81 ? -7.155 -6.114 10.971 1.00 63.66 81 PRO A CA 1
ATOM 643 C C . PRO A 1 81 ? -6.098 -5.203 10.332 1.00 63.66 81 PRO A C 1
ATOM 645 O O . PRO A 1 81 ? -5.251 -5.678 9.592 1.00 63.66 81 PRO A O 1
ATOM 648 N N . GLY A 1 82 ? -6.149 -3.891 10.585 1.00 66.44 82 GLY A N 1
ATOM 649 C CA . GLY A 1 82 ? -5.146 -2.903 10.161 1.00 66.44 82 GLY A CA 1
ATOM 650 C C . GLY A 1 82 ? -4.267 -2.428 11.296 1.00 66.44 82 GLY A C 1
ATOM 651 O O . GLY A 1 82 ? -3.447 -1.540 11.088 1.00 66.44 82 GLY A O 1
ATOM 652 N N . PHE A 1 83 ? -4.442 -3.004 12.485 1.00 68.12 83 PHE A N 1
ATOM 653 C CA . PHE A 1 83 ? -3.628 -2.715 13.650 1.00 68.12 83 PHE A CA 1
ATOM 654 C C . PHE A 1 83 ? -2.613 -3.849 13.844 1.00 68.12 83 PHE A C 1
ATOM 656 O O . PHE A 1 83 ? -2.914 -4.835 14.531 1.00 68.12 83 PHE A O 1
ATOM 663 N N . PRO A 1 84 ? -1.430 -3.766 13.205 1.00 67.69 84 PRO A N 1
ATOM 664 C CA . PRO A 1 84 ? -0.448 -4.834 13.277 1.00 67.69 84 PRO A CA 1
ATOM 665 C C . PRO A 1 84 ? 0.097 -4.996 14.710 1.00 67.69 84 PRO A C 1
ATOM 667 O O . PRO A 1 84 ? 0.123 -4.033 15.489 1.00 67.69 84 PRO A O 1
ATOM 670 N N . PRO A 1 85 ? 0.538 -6.208 15.098 1.00 69.31 85 PRO A N 1
ATOM 671 C CA . PRO A 1 85 ? 1.191 -6.431 16.383 1.00 69.31 85 PRO A CA 1
ATOM 672 C C . PRO A 1 85 ? 2.424 -5.541 16.573 1.00 69.31 85 PRO A C 1
ATOM 674 O O . PRO A 1 85 ? 3.126 -5.198 15.627 1.00 69.31 85 PRO A O 1
ATOM 677 N N . ARG A 1 86 ? 2.744 -5.202 17.824 1.00 67.19 86 ARG A N 1
ATOM 678 C CA . ARG A 1 86 ? 3.949 -4.419 18.119 1.00 67.19 86 ARG A CA 1
ATOM 679 C C . ARG A 1 86 ? 5.203 -5.185 17.670 1.00 67.19 86 ARG A C 1
ATOM 681 O O . ARG A 1 86 ? 5.302 -6.388 17.894 1.00 67.19 86 ARG A O 1
ATOM 688 N N . GLY A 1 87 ? 6.153 -4.479 17.056 1.00 70.88 87 GLY A N 1
ATOM 689 C CA . GLY A 1 87 ? 7.402 -5.055 16.543 1.00 70.88 87 GLY A CA 1
ATOM 690 C C . GLY A 1 87 ? 7.381 -5.447 15.059 1.00 70.88 87 GLY A C 1
ATOM 691 O O . GLY A 1 87 ? 8.447 -5.768 14.520 1.00 70.88 87 GLY A O 1
ATOM 692 N N . THR A 1 88 ? 6.227 -5.362 14.384 1.00 71.56 88 THR A N 1
ATOM 693 C CA . THR A 1 88 ? 6.127 -5.544 12.927 1.00 71.56 88 THR A CA 1
ATOM 694 C C . THR A 1 88 ? 6.917 -4.483 12.171 1.00 71.56 88 THR A C 1
ATOM 696 O O . THR A 1 88 ? 6.826 -3.286 12.451 1.00 71.56 88 THR A O 1
ATOM 699 N N . THR A 1 89 ? 7.688 -4.931 11.191 1.00 73.25 89 THR A N 1
ATOM 700 C CA . THR A 1 89 ? 8.411 -4.092 10.237 1.00 73.25 89 THR A CA 1
ATOM 701 C C . THR A 1 89 ? 7.500 -3.651 9.090 1.00 73.25 89 THR A C 1
ATOM 703 O O . THR A 1 89 ? 6.407 -4.183 8.906 1.00 73.25 89 THR A O 1
ATOM 706 N N . ALA A 1 90 ? 7.957 -2.700 8.273 1.00 66.19 90 ALA A N 1
ATOM 707 C CA . ALA A 1 90 ? 7.223 -2.278 7.079 1.00 66.19 90 ALA A CA 1
ATOM 708 C C . ALA A 1 90 ? 6.947 -3.438 6.110 1.00 66.19 90 ALA A C 1
ATOM 710 O O . ALA A 1 90 ? 5.886 -3.493 5.498 1.00 66.19 90 ALA A O 1
ATOM 711 N N . PHE A 1 91 ? 7.882 -4.384 6.002 1.00 70.81 91 PHE A N 1
ATOM 712 C CA . PHE A 1 91 ? 7.728 -5.566 5.157 1.00 70.81 91 PHE A CA 1
ATOM 713 C C . PHE A 1 91 ? 6.674 -6.526 5.715 1.00 70.81 91 PHE A C 1
ATOM 715 O O . PHE A 1 91 ? 5.820 -6.988 4.959 1.00 70.81 91 PHE A O 1
ATOM 722 N N . ASP A 1 92 ? 6.667 -6.730 7.036 1.00 71.69 92 ASP A N 1
ATOM 723 C CA . ASP A 1 92 ? 5.652 -7.550 7.709 1.00 71.69 92 ASP A CA 1
ATOM 724 C C . ASP A 1 92 ? 4.255 -6.952 7.520 1.00 71.69 92 ASP A C 1
ATOM 726 O O . ASP A 1 92 ? 3.287 -7.678 7.328 1.00 71.69 92 ASP A O 1
ATOM 730 N N . ILE A 1 93 ? 4.143 -5.619 7.520 1.00 70.25 93 ILE A N 1
ATOM 731 C CA . ILE A 1 93 ? 2.874 -4.920 7.294 1.00 70.25 93 ILE A CA 1
ATOM 732 C C . ILE A 1 93 ? 2.362 -5.139 5.866 1.00 70.25 93 ILE A C 1
ATOM 734 O O . ILE A 1 93 ? 1.155 -5.285 5.674 1.00 70.25 93 ILE A O 1
ATOM 738 N N . VAL A 1 94 ? 3.241 -5.197 4.862 1.00 72.69 94 VAL A N 1
ATOM 739 C CA . VAL A 1 94 ? 2.808 -5.493 3.490 1.00 72.69 94 VAL A CA 1
ATOM 740 C C . VAL A 1 94 ? 2.293 -6.924 3.369 1.00 72.69 94 VAL A C 1
ATOM 742 O O . VAL A 1 94 ? 1.261 -7.147 2.738 1.00 72.69 94 VAL A O 1
ATOM 745 N N . GLU A 1 95 ? 2.957 -7.893 3.996 1.00 74.88 95 GLU A N 1
ATOM 746 C CA . GLU A 1 95 ? 2.449 -9.267 4.044 1.00 74.88 95 GLU A CA 1
ATOM 747 C C . GLU A 1 95 ? 1.112 -9.339 4.800 1.00 74.88 95 GLU A C 1
ATOM 749 O O . GLU A 1 95 ? 0.150 -9.964 4.340 1.00 74.88 95 GLU A O 1
ATOM 754 N N . PHE A 1 96 ? 1.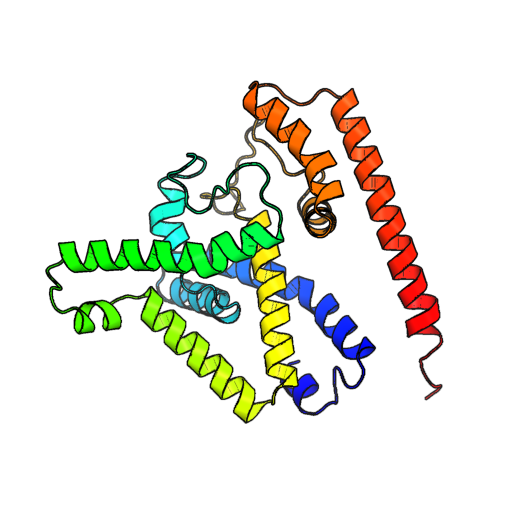040 -8.641 5.934 1.00 72.50 96 PHE A N 1
ATOM 755 C CA . PHE A 1 96 ? -0.119 -8.577 6.812 1.00 72.50 96 PHE A CA 1
ATOM 756 C C . PHE A 1 96 ? -1.337 -7.941 6.130 1.00 72.50 96 PHE A C 1
ATOM 758 O O . PHE A 1 96 ? -2.411 -8.528 6.137 1.00 72.50 96 PHE A O 1
ATOM 765 N N . LEU A 1 97 ? -1.196 -6.789 5.474 1.00 74.25 97 LEU A N 1
ATOM 766 C CA . LEU A 1 97 ? -2.295 -6.135 4.750 1.00 74.25 97 LEU A CA 1
ATOM 767 C C . LEU A 1 97 ? -2.563 -6.768 3.382 1.00 74.25 97 LEU A C 1
ATOM 769 O O . LEU A 1 97 ? -3.691 -6.725 2.888 1.00 74.25 97 LEU A O 1
ATOM 773 N N . GLY A 1 98 ? -1.536 -7.345 2.763 1.00 80.88 98 GLY A N 1
ATOM 774 C CA . GLY A 1 98 ? -1.617 -8.044 1.491 1.00 80.88 98 GLY A CA 1
ATOM 775 C C . GLY A 1 98 ? -2.295 -9.399 1.648 1.00 80.88 98 GLY A C 1
ATOM 776 O O . GLY A 1 98 ? -3.515 -9.510 1.526 1.00 80.88 98 GLY A O 1
ATOM 777 N N . PHE A 1 99 ? -1.501 -10.442 1.886 1.00 82.31 99 PHE A N 1
ATOM 778 C CA . PHE A 1 99 ? -1.980 -11.823 1.899 1.00 82.31 99 PHE A CA 1
ATOM 779 C C . PHE A 1 99 ? -2.913 -12.108 3.080 1.00 82.31 99 PHE A C 1
ATOM 781 O O . PHE A 1 99 ? -4.014 -12.629 2.885 1.00 82.31 99 PHE A O 1
ATOM 788 N N . TRP A 1 100 ? -2.513 -11.743 4.300 1.00 80.81 100 TRP A N 1
ATOM 789 C CA . TRP A 1 100 ? -3.319 -12.042 5.487 1.00 80.81 100 TRP A CA 1
ATOM 790 C C . TRP A 1 100 ? -4.614 -11.227 5.515 1.00 80.81 100 TRP A C 1
ATOM 792 O O . TRP A 1 100 ? -5.688 -11.795 5.721 1.00 80.81 100 TRP A O 1
ATOM 802 N N . GLY A 1 101 ? -4.539 -9.940 5.177 1.00 81.94 101 GLY A N 1
ATOM 803 C CA . GLY A 1 101 ? -5.692 -9.058 5.035 1.00 81.94 101 GLY A CA 1
ATOM 804 C C . GLY A 1 101 ? -6.665 -9.562 3.972 1.00 81.94 101 GLY A C 1
ATOM 805 O O . GLY A 1 101 ? -7.876 -9.586 4.200 1.00 81.94 101 GLY A O 1
ATOM 806 N N . PHE A 1 102 ? -6.163 -10.064 2.839 1.00 87.50 102 PHE A N 1
ATOM 807 C CA . PHE A 1 102 ? -6.989 -10.732 1.832 1.00 87.50 102 PHE A CA 1
ATOM 808 C C . PHE A 1 102 ? -7.728 -11.944 2.416 1.00 87.50 102 PHE A C 1
ATOM 810 O O . PHE A 1 102 ? -8.949 -12.046 2.272 1.00 87.50 102 PHE A O 1
ATOM 817 N N . MET A 1 103 ? -7.013 -12.843 3.102 1.00 88.88 103 MET A N 1
ATOM 818 C CA . MET A 1 103 ? -7.595 -14.062 3.674 1.00 88.88 103 MET A CA 1
ATOM 819 C C . MET A 1 103 ? -8.651 -13.756 4.738 1.00 88.88 103 MET A C 1
ATOM 821 O O . MET A 1 103 ? -9.691 -14.419 4.797 1.00 88.88 103 MET A O 1
ATOM 825 N N . GLU A 1 104 ? -8.420 -12.740 5.563 1.00 86.88 104 GLU A N 1
ATOM 826 C CA . GLU A 1 104 ? -9.379 -12.303 6.569 1.00 86.88 104 GLU A CA 1
ATOM 827 C C . GLU A 1 104 ? -10.635 -11.694 5.942 1.00 86.88 104 GLU A C 1
ATOM 829 O O . GLU A 1 104 ? -11.751 -12.103 6.274 1.00 86.88 104 GLU A O 1
ATOM 834 N N . THR A 1 105 ? -10.467 -10.795 4.971 1.00 89.38 105 THR A N 1
ATOM 835 C CA . THR A 1 105 ? -11.592 -10.181 4.248 1.00 89.38 105 THR A CA 1
ATOM 836 C C . THR A 1 105 ? -12.410 -11.238 3.506 1.00 89.38 105 THR A C 1
ATOM 838 O O . THR A 1 105 ? -13.641 -11.190 3.489 1.00 89.38 105 THR A O 1
ATOM 841 N N . TYR A 1 106 ? -11.737 -12.234 2.921 1.00 93.06 106 TYR A N 1
ATOM 842 C CA . TYR A 1 106 ? -12.381 -13.374 2.276 1.00 93.06 106 TYR A CA 1
ATOM 843 C C . TYR A 1 106 ? -13.265 -14.150 3.258 1.00 93.06 106 TYR A C 1
ATOM 845 O O . TYR A 1 106 ? -14.438 -14.388 2.963 1.00 93.06 106 TYR A O 1
ATOM 853 N N . ARG A 1 107 ? -12.727 -14.517 4.432 1.00 91.44 107 ARG A N 1
ATOM 854 C CA . ARG A 1 107 ? -13.466 -15.237 5.486 1.00 91.44 107 ARG A CA 1
ATOM 855 C C . ARG A 1 107 ? -14.642 -14.413 6.004 1.00 91.44 107 ARG A C 1
ATOM 857 O O . ARG A 1 107 ? -15.721 -14.961 6.238 1.00 91.44 107 ARG A O 1
ATOM 864 N N . PHE A 1 108 ? -14.452 -13.104 6.151 1.00 89.75 108 PHE A N 1
ATOM 865 C CA . PHE A 1 108 ? -15.507 -12.182 6.546 1.00 89.75 108 PHE A CA 1
ATOM 866 C C . PHE A 1 108 ? -16.652 -12.170 5.523 1.00 89.75 108 PHE A C 1
ATOM 868 O O . PHE A 1 108 ? -17.801 -12.412 5.898 1.00 89.75 108 PHE A O 1
ATOM 875 N N . GLU A 1 109 ? -16.358 -11.991 4.233 1.00 92.44 109 GLU A N 1
ATOM 876 C CA . GLU A 1 109 ? -17.363 -12.046 3.163 1.00 92.44 109 GLU A CA 1
ATOM 877 C C . GLU A 1 109 ? -18.053 -13.416 3.070 1.00 92.44 109 GLU A C 1
ATOM 879 O O . GLU A 1 109 ? -19.281 -13.473 2.969 1.00 92.44 109 GLU A O 1
ATOM 884 N N . ASP A 1 110 ? -17.307 -14.519 3.183 1.00 93.38 110 ASP A N 1
ATOM 885 C CA . ASP A 1 110 ? -17.867 -15.879 3.202 1.00 93.38 110 ASP A CA 1
ATOM 886 C C . ASP A 1 110 ? -18.861 -16.058 4.362 1.00 93.38 110 ASP A C 1
ATOM 888 O O . ASP A 1 110 ? -19.958 -16.591 4.175 1.00 93.38 110 ASP A O 1
ATOM 892 N N . SER A 1 111 ? -18.542 -15.524 5.548 1.00 91.75 111 SER A N 1
ATOM 893 C CA . SER A 1 111 ? -19.447 -15.555 6.703 1.00 91.75 111 SER A CA 1
ATOM 894 C C . SER A 1 111 ? -20.757 -14.795 6.450 1.00 91.75 111 SER A C 1
ATOM 896 O O . SER A 1 111 ? -21.822 -15.225 6.901 1.00 91.75 111 SER A O 1
ATOM 898 N N . LYS A 1 112 ? -20.717 -13.691 5.688 1.00 92.19 112 LYS A N 1
ATOM 899 C CA . LYS A 1 112 ? -21.913 -12.921 5.311 1.00 92.19 112 LYS A CA 1
ATOM 900 C C . LYS A 1 112 ? -22.747 -13.661 4.275 1.00 92.19 112 LYS A C 1
ATOM 902 O O . LYS A 1 112 ? -23.970 -13.655 4.380 1.00 92.19 112 LYS A O 1
ATOM 907 N N . LEU A 1 113 ? -22.108 -14.312 3.305 1.00 93.75 113 LEU A N 1
ATOM 908 C CA . LEU A 1 113 ? -22.793 -15.128 2.301 1.00 93.75 113 LEU A CA 1
ATOM 909 C C . LEU A 1 113 ? -23.503 -16.326 2.943 1.00 93.75 113 LEU A C 1
ATOM 911 O O . LEU A 1 113 ? -24.671 -16.565 2.641 1.00 93.75 113 LEU A O 1
ATOM 915 N N . LYS A 1 114 ? -22.861 -16.996 3.910 1.00 93.06 114 LYS A N 1
ATOM 916 C CA . LYS A 1 114 ? -23.492 -18.055 4.719 1.00 93.06 114 LYS A CA 1
ATOM 917 C C . LYS A 1 114 ? -24.728 -17.549 5.461 1.00 93.06 114 LYS A C 1
ATOM 919 O O . LYS A 1 114 ? -25.787 -18.160 5.373 1.00 93.06 114 LYS A O 1
ATOM 924 N N . LYS A 1 115 ? -24.628 -16.394 6.131 1.00 92.94 115 LYS A N 1
ATOM 925 C CA . LYS A 1 115 ? -25.767 -15.758 6.827 1.00 92.94 115 LYS A CA 1
ATOM 926 C C . LYS A 1 115 ? -26.902 -15.339 5.886 1.00 92.94 115 LYS A C 1
ATOM 928 O O . LYS A 1 115 ? -28.037 -15.225 6.327 1.00 92.94 115 LYS A O 1
ATOM 933 N N . ARG A 1 116 ? -26.604 -15.108 4.606 1.00 92.19 116 ARG A N 1
ATOM 934 C CA . ARG A 1 116 ? -27.582 -14.801 3.549 1.00 92.19 116 ARG A CA 1
ATOM 935 C C . ARG A 1 116 ? -28.175 -16.049 2.884 1.00 92.19 116 ARG A C 1
ATOM 937 O O . ARG A 1 116 ? -28.925 -15.905 1.928 1.00 92.19 116 ARG A O 1
ATOM 944 N N . GLY A 1 117 ? -27.842 -17.248 3.365 1.00 92.00 117 GLY A N 1
ATOM 945 C CA . GLY A 1 117 ? -28.388 -18.506 2.856 1.00 92.00 117 GLY A CA 1
ATOM 946 C C . GLY A 1 117 ? -27.649 -19.097 1.652 1.00 92.00 117 GLY A C 1
ATOM 947 O O . GLY A 1 117 ? -28.137 -20.055 1.065 1.00 92.00 117 GLY A O 1
ATOM 948 N N . VAL A 1 118 ? -26.471 -18.581 1.277 1.00 91.31 118 VAL A N 1
ATOM 949 C CA . VAL A 1 118 ? -25.665 -19.169 0.192 1.00 91.31 118 VAL A CA 1
ATOM 950 C C . VAL A 1 118 ? -24.896 -20.381 0.733 1.00 91.31 118 VAL A C 1
ATOM 952 O O . VAL A 1 118 ? -23.851 -20.247 1.376 1.00 91.31 118 VAL A O 1
ATOM 955 N N . THR A 1 119 ? -25.426 -21.582 0.511 1.00 86.12 119 THR A N 1
ATOM 956 C CA . THR A 1 119 ? -24.913 -22.836 1.095 1.00 86.12 119 THR A CA 1
ATOM 957 C C . THR A 1 119 ? -23.934 -23.586 0.187 1.00 86.12 119 THR A C 1
ATOM 959 O O . THR A 1 119 ? -23.042 -24.269 0.698 1.00 86.12 119 THR A O 1
ATOM 962 N N . GLY A 1 120 ? -24.012 -23.403 -1.134 1.00 91.00 120 GLY A N 1
ATOM 963 C CA . GLY A 1 120 ? -23.083 -23.998 -2.096 1.00 91.00 120 GLY A CA 1
ATOM 964 C C . GLY A 1 120 ? -21.667 -23.433 -1.962 1.00 91.00 120 GLY A C 1
ATOM 965 O O . GLY A 1 120 ? -21.465 -22.220 -1.979 1.00 91.00 120 GLY A O 1
ATOM 966 N N . SER A 1 121 ? -20.659 -24.299 -1.821 1.00 88.69 121 SER A N 1
ATOM 967 C CA . SER A 1 121 ? -19.261 -23.855 -1.689 1.00 88.69 121 SER A CA 1
ATOM 968 C C . SER A 1 121 ? -18.745 -23.148 -2.944 1.00 88.69 121 SER A C 1
ATOM 970 O O . SER A 1 121 ? -18.048 -22.143 -2.822 1.00 88.69 121 SER A O 1
ATOM 972 N N . MET A 1 122 ? -19.136 -23.621 -4.132 1.00 91.19 122 MET A N 1
ATOM 973 C CA . MET A 1 122 ? -18.793 -22.964 -5.396 1.00 91.19 122 MET A CA 1
ATOM 974 C C . MET A 1 122 ? -19.538 -21.632 -5.558 1.00 91.19 122 MET A C 1
ATOM 976 O O . MET A 1 122 ? -18.929 -20.622 -5.904 1.00 91.19 122 MET A O 1
ATOM 980 N N . ASP A 1 123 ? -20.825 -21.594 -5.210 1.00 91.00 123 ASP A N 1
ATOM 981 C CA . ASP A 1 123 ? -21.630 -20.370 -5.281 1.00 91.00 123 ASP A CA 1
ATOM 982 C C . ASP A 1 123 ? -21.083 -19.282 -4.359 1.00 91.00 123 ASP A C 1
ATOM 984 O O . ASP A 1 123 ? -20.995 -18.119 -4.750 1.00 91.00 123 ASP A O 1
ATOM 988 N N . ARG A 1 124 ? -20.644 -19.650 -3.147 1.00 93.00 124 ARG A N 1
ATOM 989 C CA . ARG A 1 124 ? -19.978 -18.707 -2.241 1.00 93.00 124 ARG A CA 1
ATOM 990 C C . ARG A 1 124 ? -18.673 -18.190 -2.823 1.00 93.00 124 ARG A C 1
ATOM 992 O O . ARG A 1 124 ? -18.433 -16.989 -2.742 1.00 93.00 124 ARG A O 1
ATOM 999 N N . LEU A 1 125 ? -17.856 -19.060 -3.415 1.00 91.75 125 LEU A N 1
ATOM 1000 C CA . LEU A 1 125 ? -16.589 -18.662 -4.023 1.00 91.75 125 LEU A CA 1
ATOM 1001 C C . LEU A 1 125 ? -16.812 -17.627 -5.138 1.00 91.75 125 LEU A C 1
ATOM 1003 O O . LEU A 1 125 ? -16.161 -16.585 -5.145 1.00 91.75 125 LEU A O 1
ATOM 1007 N N . LEU A 1 126 ? -17.776 -17.876 -6.029 1.00 91.25 126 LEU A N 1
ATOM 1008 C CA . LEU A 1 126 ? -18.110 -16.986 -7.147 1.00 91.25 126 LEU A CA 1
ATOM 1009 C C . LEU A 1 126 ? -18.825 -15.699 -6.700 1.00 91.25 126 LEU A C 1
ATOM 1011 O O . LEU A 1 126 ? -18.632 -14.634 -7.292 1.00 91.25 126 LEU A O 1
ATOM 1015 N N . ALA A 1 127 ? -19.645 -15.771 -5.650 1.00 92.19 127 ALA A N 1
ATOM 1016 C CA . ALA A 1 127 ? -20.338 -14.613 -5.092 1.00 92.19 127 ALA A CA 1
ATOM 1017 C C . ALA A 1 127 ? -19.420 -13.714 -4.247 1.00 92.19 127 ALA A C 1
ATOM 1019 O O . ALA A 1 127 ? -19.721 -12.528 -4.070 1.00 92.19 127 ALA A O 1
ATOM 1020 N N . ASN A 1 128 ? -18.308 -14.249 -3.731 1.00 94.44 128 ASN A N 1
ATOM 1021 C CA . ASN A 1 128 ? -17.381 -13.510 -2.886 1.00 94.44 128 ASN A CA 1
ATOM 1022 C C . ASN A 1 128 ? -16.693 -12.391 -3.682 1.00 94.44 128 ASN A C 1
ATOM 1024 O O . ASN A 1 128 ? -15.943 -12.624 -4.634 1.00 94.44 128 ASN A O 1
ATOM 1028 N N . ARG A 1 129 ? -16.938 -11.142 -3.270 1.00 92.81 129 ARG A N 1
ATOM 1029 C CA . ARG A 1 129 ? -16.398 -9.950 -3.939 1.00 92.81 129 ARG A CA 1
ATOM 1030 C C . ARG A 1 129 ? -14.870 -9.967 -4.000 1.00 92.81 129 ARG A C 1
ATOM 1032 O O . ARG A 1 129 ? -14.315 -9.629 -5.040 1.00 92.81 129 ARG A O 1
ATOM 1039 N N . VAL A 1 130 ? -14.217 -10.407 -2.925 1.00 93.12 130 VAL A N 1
ATOM 1040 C CA . VAL A 1 130 ? -12.753 -10.466 -2.805 1.00 93.12 130 VAL A CA 1
ATOM 1041 C C . VAL A 1 130 ? -12.153 -11.401 -3.858 1.00 93.12 130 VAL A C 1
ATOM 1043 O O . VAL A 1 130 ? -11.175 -11.047 -4.515 1.00 93.12 130 VAL A O 1
ATOM 1046 N N . VAL A 1 131 ? -12.787 -12.557 -4.087 1.00 93.94 131 VAL A N 1
ATOM 1047 C CA . VAL A 1 131 ? -12.366 -13.520 -5.117 1.00 93.94 131 VAL A CA 1
ATOM 1048 C C . VAL A 1 131 ? -12.518 -12.919 -6.508 1.00 93.94 131 VAL A C 1
ATOM 1050 O O . VAL A 1 131 ? -11.583 -12.973 -7.301 1.00 93.94 131 VAL A O 1
ATOM 1053 N N . ARG A 1 132 ? -13.663 -12.291 -6.801 1.00 93.19 132 ARG A N 1
ATOM 1054 C CA . ARG A 1 132 ? -13.893 -11.660 -8.110 1.00 93.19 132 ARG A CA 1
ATOM 1055 C C . ARG A 1 132 ? -12.864 -10.576 -8.413 1.00 93.19 132 ARG A C 1
ATOM 1057 O O . ARG A 1 132 ? -12.361 -10.520 -9.531 1.00 93.19 132 ARG A O 1
ATOM 1064 N N . TYR A 1 133 ? -12.517 -9.748 -7.428 1.00 93.81 133 TYR A N 1
ATOM 1065 C CA . TYR A 1 133 ? -11.482 -8.729 -7.603 1.00 93.81 133 TYR A CA 1
ATOM 1066 C C . TYR A 1 133 ? -10.112 -9.357 -7.863 1.00 93.81 133 TYR A C 1
ATOM 1068 O O . TYR A 1 133 ? -9.435 -8.944 -8.800 1.00 93.81 133 TYR A O 1
ATOM 1076 N N . ARG A 1 134 ? -9.749 -10.417 -7.129 1.00 93.06 134 ARG A N 1
ATOM 1077 C CA . ARG A 1 134 ? -8.489 -11.140 -7.350 1.00 93.06 134 ARG A CA 1
ATOM 1078 C C . ARG A 1 134 ? -8.409 -11.787 -8.732 1.00 93.06 134 ARG A C 1
ATOM 1080 O O . ARG A 1 134 ? -7.357 -11.748 -9.358 1.00 93.06 134 ARG A O 1
ATOM 1087 N N . VAL A 1 135 ? -9.509 -12.343 -9.235 1.00 94.19 135 VAL A N 1
ATOM 1088 C CA . VAL A 1 135 ? -9.566 -12.899 -10.597 1.00 94.19 135 VAL A CA 1
ATOM 1089 C C . VAL A 1 135 ? -9.322 -11.807 -11.640 1.00 94.19 135 VAL A C 1
ATOM 1091 O O . VAL A 1 135 ? -8.510 -12.003 -12.539 1.00 94.19 135 VAL A O 1
ATOM 1094 N N . ILE A 1 136 ? -9.955 -10.639 -11.500 1.00 94.25 136 ILE A N 1
ATOM 1095 C CA . ILE A 1 136 ? -9.739 -9.500 -12.408 1.00 94.25 136 ILE A CA 1
ATOM 1096 C C . ILE A 1 136 ? -8.281 -9.018 -12.352 1.00 94.25 136 ILE A C 1
ATOM 1098 O O . ILE A 1 136 ? -7.684 -8.758 -13.393 1.00 94.25 136 ILE A O 1
ATOM 1102 N N . GLU A 1 137 ? -7.691 -8.933 -11.159 1.00 94.31 137 GLU A N 1
ATOM 1103 C CA . GLU A 1 137 ? -6.282 -8.570 -10.959 1.00 94.31 137 GLU A CA 1
ATOM 1104 C C . GLU A 1 137 ? -5.326 -9.568 -11.640 1.00 94.31 137 GLU A C 1
ATOM 1106 O O . GLU A 1 137 ? -4.380 -9.155 -12.310 1.00 94.31 137 GLU A O 1
ATOM 1111 N N . ILE A 1 138 ? -5.592 -10.875 -11.529 1.00 94.56 138 ILE A N 1
ATOM 1112 C CA . ILE A 1 138 ? -4.809 -11.925 -12.201 1.00 94.56 138 ILE A CA 1
ATOM 1113 C C . ILE A 1 138 ? -4.954 -11.821 -13.722 1.00 94.56 138 ILE A C 1
ATOM 1115 O O . ILE A 1 138 ? -3.952 -11.866 -14.431 1.00 94.56 138 ILE A O 1
ATOM 1119 N N . ILE A 1 139 ? -6.175 -11.631 -14.233 1.00 95.50 139 ILE A N 1
ATOM 1120 C CA . ILE A 1 139 ? -6.418 -11.427 -15.669 1.00 95.50 139 ILE A CA 1
ATOM 1121 C C . ILE A 1 139 ? -5.656 -10.194 -16.165 1.00 95.50 139 ILE A C 1
ATOM 1123 O O . ILE A 1 139 ? -5.022 -10.255 -17.215 1.00 95.50 139 ILE A O 1
ATOM 1127 N N . TYR A 1 140 ? -5.662 -9.101 -15.399 1.00 93.94 140 TYR A N 1
ATOM 1128 C CA . TYR A 1 140 ? -4.889 -7.900 -15.710 1.00 93.94 140 TYR A CA 1
ATOM 1129 C C . TYR A 1 140 ? -3.383 -8.187 -15.784 1.00 93.94 140 TYR A C 1
ATOM 1131 O O . TYR A 1 140 ? -2.740 -7.760 -16.738 1.00 93.94 140 TYR A O 1
ATOM 1139 N N . LEU A 1 141 ? -2.821 -8.946 -14.837 1.00 94.62 141 LEU A N 1
ATOM 1140 C CA . LEU A 1 141 ? -1.401 -9.319 -14.855 1.00 94.62 141 LEU A CA 1
ATOM 1141 C C . LEU A 1 141 ? -1.033 -10.214 -16.040 1.00 94.62 141 LEU A C 1
ATOM 1143 O O . LEU A 1 141 ? 0.006 -10.009 -16.667 1.00 94.62 141 LEU A O 1
ATOM 1147 N N . ILE A 1 142 ? -1.890 -11.183 -16.362 1.00 95.81 142 ILE A N 1
ATOM 1148 C CA . ILE A 1 142 ? -1.715 -12.070 -17.515 1.00 95.81 142 ILE A CA 1
ATOM 1149 C C . ILE A 1 142 ? -1.758 -11.251 -18.807 1.00 95.81 142 ILE A C 1
ATOM 1151 O O . ILE A 1 142 ? -0.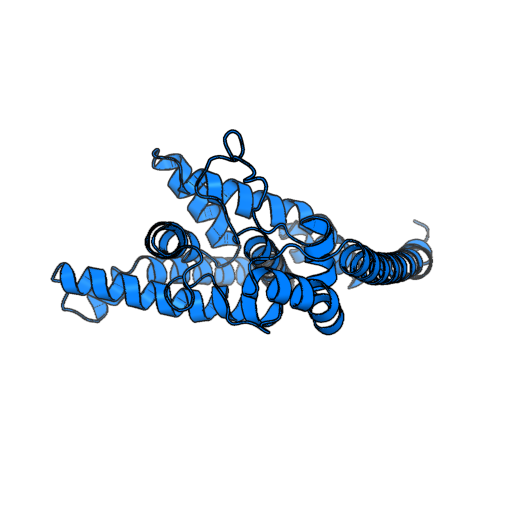851 -11.349 -19.632 1.00 95.81 142 ILE A O 1
ATOM 1155 N N . ALA A 1 143 ? -2.770 -10.394 -18.963 1.00 94.81 143 ALA A N 1
ATOM 1156 C CA . ALA A 1 143 ? -2.885 -9.511 -20.117 1.00 94.81 143 ALA A CA 1
ATOM 1157 C C . ALA A 1 143 ? -1.665 -8.583 -20.229 1.00 94.81 143 ALA A C 1
ATOM 1159 O O . ALA A 1 143 ? -1.118 -8.411 -21.316 1.00 94.81 143 ALA A O 1
ATOM 1160 N N . LEU A 1 144 ? -1.188 -8.036 -19.108 1.00 93.31 144 LEU A N 1
ATOM 1161 C CA . LEU A 1 144 ? -0.002 -7.185 -19.060 1.00 93.31 144 LEU A CA 1
ATOM 1162 C C . LEU A 1 144 ? 1.253 -7.936 -19.522 1.00 93.31 144 LEU A C 1
ATOM 1164 O O . LEU A 1 144 ? 2.021 -7.399 -20.313 1.00 93.31 144 LEU A O 1
ATOM 1168 N N . TYR A 1 145 ? 1.445 -9.177 -19.076 1.00 93.62 145 TYR A N 1
ATOM 1169 C CA . TYR A 1 145 ? 2.581 -10.003 -19.482 1.00 93.62 145 TYR A CA 1
ATOM 1170 C C . TYR A 1 145 ? 2.566 -10.299 -20.985 1.00 93.62 145 TYR A C 1
ATOM 1172 O O . TYR A 1 145 ? 3.582 -10.124 -21.653 1.00 93.62 145 TYR A O 1
ATOM 1180 N N . PHE A 1 146 ? 1.418 -10.705 -21.531 1.00 94.38 146 PHE A N 1
ATOM 1181 C CA . PHE A 1 146 ? 1.312 -11.051 -22.950 1.00 94.38 146 PHE A CA 1
ATOM 1182 C C . PHE A 1 146 ? 1.329 -9.834 -23.879 1.00 94.38 146 PHE A C 1
ATOM 1184 O O . PHE A 1 146 ? 1.724 -9.969 -25.033 1.00 94.38 146 PHE A O 1
ATOM 1191 N N . THR A 1 147 ? 0.925 -8.653 -23.402 1.00 91.38 147 THR A N 1
ATOM 1192 C CA . THR A 1 147 ? 0.931 -7.432 -24.225 1.00 91.38 147 THR A CA 1
ATOM 1193 C C . THR A 1 147 ? 2.223 -6.632 -24.110 1.00 91.38 147 THR A C 1
ATOM 1195 O O . THR A 1 147 ? 2.677 -6.089 -25.111 1.00 91.38 147 THR A O 1
ATOM 1198 N N . LEU A 1 148 ? 2.811 -6.548 -22.910 1.00 88.38 148 LEU A N 1
ATOM 1199 C CA . LEU A 1 148 ? 3.929 -5.651 -22.585 1.00 88.38 148 LEU A CA 1
ATOM 1200 C C . LEU A 1 148 ? 5.176 -6.376 -22.042 1.00 88.38 148 LEU A C 1
ATOM 1202 O O . LEU A 1 148 ? 6.165 -5.747 -21.656 1.00 88.38 148 LEU A O 1
ATOM 1206 N N . GLY A 1 149 ? 5.143 -7.705 -21.984 1.00 90.81 149 GLY A N 1
ATOM 1207 C CA . GLY A 1 149 ? 6.273 -8.528 -21.577 1.00 90.81 149 GLY A CA 1
ATOM 1208 C C . GLY A 1 149 ? 6.565 -8.526 -20.073 1.00 90.81 149 GLY A C 1
ATOM 1209 O O . GLY A 1 149 ? 5.940 -7.853 -19.248 1.00 90.81 149 GLY A O 1
ATOM 1210 N N . TRP A 1 150 ? 7.578 -9.308 -19.700 1.00 89.12 150 TRP A N 1
ATOM 1211 C CA . TRP A 1 150 ? 7.931 -9.561 -18.300 1.00 89.12 150 TRP A CA 1
ATOM 1212 C C . TRP A 1 150 ? 8.507 -8.336 -17.573 1.00 89.12 150 TRP A C 1
ATOM 1214 O O . TRP A 1 150 ? 8.319 -8.206 -16.365 1.00 89.12 150 TRP A O 1
ATOM 1224 N N . LYS A 1 151 ? 9.170 -7.412 -18.286 1.00 86.00 151 LYS A N 1
ATOM 1225 C CA . LYS A 1 151 ? 9.719 -6.180 -17.690 1.00 86.00 151 LYS A CA 1
ATOM 1226 C C . LYS A 1 151 ? 8.606 -5.269 -17.167 1.00 86.00 151 LYS A C 1
ATOM 1228 O O . LYS A 1 151 ? 8.714 -4.736 -16.064 1.00 86.00 151 LYS A O 1
ATOM 1233 N N . ALA A 1 152 ? 7.519 -5.125 -17.929 1.00 86.19 152 ALA A N 1
ATOM 1234 C CA . ALA A 1 152 ? 6.351 -4.354 -17.514 1.00 86.19 152 ALA A CA 1
ATOM 1235 C C . ALA A 1 152 ? 5.622 -5.022 -16.339 1.00 86.19 152 ALA A C 1
ATOM 1237 O O . ALA A 1 152 ? 5.212 -4.333 -15.404 1.00 86.19 152 ALA A O 1
ATOM 1238 N N . LEU A 1 153 ? 5.522 -6.357 -16.353 1.00 90.50 153 LEU A N 1
ATOM 1239 C CA . LEU A 1 153 ? 4.997 -7.131 -15.228 1.00 90.50 153 LEU A CA 1
ATOM 1240 C C . LEU A 1 153 ? 5.813 -6.891 -13.949 1.00 90.50 153 LEU A C 1
ATOM 1242 O O . LEU A 1 153 ? 5.240 -6.539 -12.919 1.00 90.50 153 LEU A O 1
ATOM 1246 N N . LEU A 1 154 ? 7.142 -7.022 -14.016 1.00 89.44 154 LEU A N 1
ATOM 1247 C CA . LEU A 1 154 ? 8.025 -6.793 -12.871 1.00 89.44 154 LEU A CA 1
ATOM 1248 C C . LEU A 1 154 ? 7.883 -5.369 -12.331 1.00 89.44 154 LEU A C 1
ATOM 1250 O O . LEU A 1 154 ? 7.732 -5.179 -11.125 1.00 89.44 154 LEU A O 1
ATOM 1254 N N . PHE A 1 155 ? 7.883 -4.374 -13.220 1.00 87.44 155 PHE A N 1
ATOM 1255 C CA . PHE A 1 155 ? 7.678 -2.981 -12.839 1.00 87.44 155 PHE A CA 1
ATOM 1256 C C . PHE A 1 155 ? 6.352 -2.792 -12.099 1.00 87.44 155 PHE A C 1
ATOM 1258 O O . PHE A 1 155 ? 6.328 -2.184 -11.034 1.00 87.44 155 PHE A O 1
ATOM 1265 N N . GLN A 1 156 ? 5.256 -3.344 -12.625 1.00 89.94 156 GLN A N 1
ATOM 1266 C CA . GLN A 1 156 ? 3.936 -3.228 -12.011 1.00 89.94 156 GLN A CA 1
ATOM 1267 C C . GLN A 1 156 ? 3.881 -3.871 -10.615 1.00 89.94 156 GLN A C 1
ATOM 1269 O O . GLN A 1 156 ? 3.255 -3.308 -9.718 1.00 89.94 156 GLN A O 1
ATOM 1274 N N . LEU A 1 157 ? 4.539 -5.018 -10.413 1.00 90.00 157 LEU A N 1
ATOM 1275 C CA . LEU A 1 157 ? 4.604 -5.692 -9.112 1.00 90.00 157 LEU A CA 1
ATOM 1276 C C . LEU A 1 157 ? 5.402 -4.878 -8.085 1.00 90.00 157 LEU A C 1
ATOM 1278 O O . LEU A 1 157 ? 4.919 -4.649 -6.978 1.00 90.00 157 LEU A O 1
ATOM 1282 N N . LEU A 1 158 ? 6.583 -4.379 -8.463 1.00 87.12 158 LEU A N 1
ATOM 1283 C CA . LEU A 1 158 ? 7.402 -3.524 -7.593 1.00 87.12 158 LEU A CA 1
ATOM 1284 C C . LEU A 1 158 ? 6.688 -2.210 -7.265 1.00 87.12 158 LEU A C 1
ATOM 1286 O O . LEU A 1 158 ? 6.695 -1.752 -6.123 1.00 87.12 158 LEU A O 1
ATOM 1290 N N . PHE A 1 159 ? 6.023 -1.625 -8.259 1.00 85.94 159 PHE A N 1
ATOM 1291 C CA . PHE A 1 159 ? 5.250 -0.405 -8.096 1.00 85.94 159 PHE A CA 1
ATOM 1292 C C . PHE A 1 159 ? 4.070 -0.594 -7.132 1.00 85.94 159 PHE A C 1
ATOM 1294 O O . PHE A 1 159 ? 3.830 0.253 -6.269 1.00 85.94 159 PHE A O 1
ATOM 1301 N N . ALA A 1 160 ? 3.369 -1.727 -7.225 1.00 87.19 160 ALA A N 1
ATOM 1302 C CA . ALA A 1 160 ? 2.305 -2.079 -6.291 1.00 87.19 160 ALA A CA 1
ATOM 1303 C C . ALA A 1 160 ? 2.807 -2.308 -4.867 1.00 87.19 160 ALA A C 1
ATOM 1305 O O . ALA A 1 160 ? 2.180 -1.821 -3.929 1.00 87.19 160 ALA A O 1
ATOM 1306 N N . GLN A 1 161 ? 3.961 -2.959 -4.707 1.00 82.81 161 GLN A N 1
ATOM 1307 C CA . GLN A 1 161 ? 4.580 -3.159 -3.400 1.00 82.81 161 GLN A CA 1
ATOM 1308 C C . GLN A 1 161 ? 4.892 -1.823 -2.711 1.00 82.81 161 GLN A C 1
ATOM 1310 O O . GLN A 1 161 ? 4.502 -1.619 -1.566 1.00 82.81 161 GLN A O 1
ATOM 1315 N N . ILE A 1 162 ? 5.538 -0.889 -3.422 1.00 81.19 162 ILE A N 1
ATOM 1316 C CA . ILE A 1 162 ? 5.853 0.452 -2.897 1.00 81.19 162 ILE A CA 1
ATOM 1317 C C . ILE A 1 162 ? 4.572 1.179 -2.482 1.00 81.19 162 ILE A C 1
ATOM 1319 O O . ILE A 1 162 ? 4.503 1.753 -1.395 1.00 81.19 162 ILE A O 1
ATOM 1323 N N . SER A 1 163 ? 3.551 1.137 -3.338 1.00 82.25 163 SER A N 1
ATOM 1324 C CA . SER A 1 163 ? 2.272 1.795 -3.087 1.00 82.25 163 SER A CA 1
ATOM 1325 C C . SER A 1 163 ? 1.552 1.224 -1.861 1.00 82.25 163 SER A C 1
ATOM 1327 O O . SER A 1 163 ? 1.045 1.989 -1.043 1.00 82.25 163 SER A O 1
ATOM 1329 N N . LEU A 1 164 ? 1.568 -0.100 -1.672 1.00 79.19 164 LEU A N 1
ATOM 1330 C CA . LEU A 1 164 ? 0.961 -0.749 -0.511 1.00 79.19 164 LEU A CA 1
ATOM 1331 C C . LEU A 1 164 ? 1.707 -0.422 0.791 1.00 79.19 164 LEU A C 1
ATOM 1333 O O . LEU A 1 164 ? 1.058 -0.146 1.800 1.00 79.19 164 LEU A O 1
ATOM 1337 N N . THR A 1 165 ? 3.043 -0.362 0.771 1.00 76.12 165 THR A N 1
ATOM 1338 C CA . THR A 1 165 ? 3.834 0.097 1.926 1.00 76.12 165 THR A CA 1
ATOM 1339 C C . THR A 1 165 ? 3.456 1.525 2.318 1.00 76.12 165 THR A C 1
ATOM 1341 O O . THR A 1 165 ? 3.259 1.808 3.496 1.00 76.12 165 THR A O 1
ATOM 1344 N N . ILE A 1 166 ? 3.301 2.426 1.345 1.00 73.88 166 ILE A N 1
ATOM 1345 C CA . ILE A 1 166 ? 2.898 3.819 1.597 1.00 73.88 166 ILE A CA 1
ATOM 1346 C C . ILE A 1 166 ? 1.475 3.881 2.148 1.00 73.88 166 ILE A C 1
ATOM 1348 O O . ILE A 1 166 ? 1.230 4.522 3.163 1.00 73.88 166 ILE A O 1
ATOM 1352 N N . LEU A 1 167 ? 0.538 3.174 1.518 1.00 72.12 167 LEU A N 1
ATOM 1353 C CA . LEU A 1 167 ? -0.842 3.107 1.985 1.00 72.12 167 LEU A CA 1
ATOM 1354 C C . LEU A 1 167 ? -0.917 2.588 3.430 1.00 72.12 167 LEU A C 1
ATOM 1356 O O . LEU A 1 167 ? -1.744 3.044 4.215 1.00 72.12 167 LEU A O 1
ATOM 1360 N N . SER A 1 168 ? -0.044 1.650 3.796 1.00 65.69 168 SER A N 1
ATOM 1361 C CA . SER A 1 168 ? 0.003 1.096 5.146 1.00 65.69 168 SER A CA 1
ATOM 1362 C C . SER A 1 168 ? 0.464 2.095 6.206 1.00 65.69 168 SER A C 1
ATOM 1364 O O . SER A 1 168 ? -0.035 2.062 7.328 1.00 65.69 168 SER A O 1
ATOM 1366 N N . THR A 1 169 ? 1.366 3.018 5.856 1.00 62.53 169 THR A N 1
ATOM 1367 C CA . THR A 1 169 ? 1.796 4.076 6.776 1.00 62.53 169 THR A CA 1
ATOM 1368 C C . THR A 1 169 ? 0.765 5.199 6.865 1.00 62.53 169 THR A C 1
ATOM 1370 O O . THR A 1 169 ? 0.685 5.855 7.902 1.00 62.53 169 THR A O 1
ATOM 1373 N N . THR A 1 170 ? -0.058 5.407 5.830 1.00 59.66 170 THR A N 1
ATOM 1374 C CA . THR A 1 170 ? -1.121 6.427 5.837 1.00 59.66 170 THR A CA 1
ATOM 1375 C C . THR A 1 170 ? -2.435 5.946 6.453 1.00 59.66 170 THR A C 1
ATOM 1377 O O . THR A 1 170 ? -3.150 6.754 7.032 1.00 59.66 170 THR A O 1
ATOM 1380 N N . ASN A 1 171 ? -2.751 4.648 6.384 1.00 55.53 171 ASN A N 1
ATOM 1381 C CA . ASN A 1 171 ? -4.012 4.070 6.881 1.00 55.53 171 ASN A CA 1
ATOM 1382 C C . ASN A 1 171 ? -4.115 3.946 8.414 1.00 55.53 171 ASN A C 1
ATOM 1384 O O . ASN A 1 171 ? -4.996 3.247 8.907 1.00 55.53 171 ASN A O 1
ATOM 1388 N N . LEU A 1 172 ? -3.249 4.600 9.193 1.00 51.66 172 LEU A N 1
ATOM 1389 C CA . LEU A 1 172 ? -3.308 4.495 10.654 1.00 51.66 172 LEU A CA 1
ATOM 1390 C C . LEU A 1 172 ? -4.488 5.258 11.273 1.00 51.66 172 LEU A C 1
ATOM 1392 O O . LEU A 1 172 ? -4.912 4.904 12.366 1.00 51.66 172 LEU A O 1
ATOM 1396 N N . PHE A 1 173 ? -5.068 6.237 10.575 1.00 47.91 173 PHE A N 1
ATOM 1397 C CA . PHE A 1 173 ? -6.299 6.927 10.975 1.00 47.91 173 PHE A CA 1
ATOM 1398 C C . PHE A 1 173 ? -7.025 7.427 9.717 1.00 47.91 173 PHE A C 1
ATOM 1400 O O . PHE A 1 173 ? -6.393 7.483 8.671 1.00 47.91 173 PHE A O 1
ATOM 1407 N N . VAL A 1 174 ? -8.301 7.837 9.839 1.00 49.72 174 VAL A N 1
ATOM 1408 C CA . VAL A 1 174 ? -9.058 8.776 8.963 1.00 49.72 174 VAL A CA 1
ATOM 1409 C C . VAL A 1 174 ? -10.441 8.223 8.545 1.00 49.72 174 VAL A C 1
ATOM 1411 O O . VAL A 1 174 ? -10.607 7.568 7.527 1.00 49.72 174 VAL A O 1
ATOM 1414 N N . TYR A 1 175 ? -11.475 8.547 9.335 1.00 42.22 175 TYR A N 1
ATOM 1415 C CA . TYR A 1 175 ? -12.911 8.423 8.985 1.00 42.22 175 TYR A CA 1
ATOM 1416 C C . TYR A 1 175 ? -13.510 9.769 8.508 1.00 42.22 175 TYR A C 1
ATOM 1418 O O . TYR A 1 175 ? -14.665 9.860 8.093 1.00 42.22 175 TYR A O 1
ATOM 1426 N N . LYS A 1 176 ? -12.730 10.852 8.560 1.00 49.22 176 LYS A N 1
ATOM 1427 C CA . LYS A 1 176 ? -13.169 12.209 8.222 1.00 49.22 176 LYS A CA 1
ATOM 1428 C C . LYS A 1 176 ? -12.552 12.631 6.875 1.00 49.22 176 LYS A C 1
ATOM 1430 O O . LYS A 1 176 ? -11.353 12.449 6.709 1.00 49.22 176 LYS A O 1
ATOM 1435 N N . PRO A 1 177 ? -13.314 13.192 5.912 1.00 49.44 177 PRO A N 1
ATOM 1436 C CA . PRO A 1 177 ? -12.733 13.860 4.748 1.00 49.44 177 PRO A CA 1
ATOM 1437 C C . PRO A 1 177 ? -11.589 14.778 5.183 1.00 49.44 177 PRO A C 1
ATOM 1439 O O . PRO A 1 177 ? -11.748 15.484 6.177 1.00 49.44 177 PRO A O 1
ATOM 1442 N N . TYR A 1 178 ? -10.467 14.780 4.455 1.00 47.25 178 TYR A N 1
ATOM 1443 C CA . TYR A 1 178 ? -9.254 15.524 4.829 1.00 47.25 178 TYR A CA 1
ATOM 1444 C C . TYR A 1 178 ? -9.534 16.975 5.261 1.00 47.25 178 TYR A C 1
ATOM 1446 O O . TYR A 1 178 ? -8.933 17.485 6.197 1.00 47.25 178 TYR A O 1
ATOM 1454 N N . GLN A 1 179 ? -10.506 17.624 4.617 1.00 44.19 179 GLN A N 1
ATOM 1455 C CA . GLN A 1 179 ? -10.895 19.014 4.868 1.00 44.19 179 GLN A CA 1
ATOM 1456 C C . GLN A 1 179 ? -11.562 19.252 6.231 1.00 44.19 179 GLN A C 1
ATOM 1458 O O . GLN A 1 179 ? -11.644 20.393 6.667 1.00 44.19 179 GLN A O 1
ATOM 1463 N N . ILE A 1 180 ? -12.074 18.203 6.874 1.00 49.38 180 ILE A N 1
ATOM 1464 C CA . ILE A 1 180 ? -12.717 18.262 8.193 1.00 49.38 180 ILE A CA 1
ATOM 1465 C C . ILE A 1 180 ? -11.980 17.386 9.211 1.00 49.38 180 ILE A C 1
ATOM 1467 O O . ILE A 1 180 ? -12.552 16.995 10.228 1.00 49.38 180 ILE A O 1
ATOM 1471 N N . LEU A 1 181 ? -10.731 17.011 8.914 1.00 57.78 181 LEU A N 1
ATOM 1472 C CA . LEU A 1 181 ? -9.917 16.221 9.820 1.00 57.78 181 LEU A CA 1
ATOM 1473 C C . LEU A 1 181 ? -9.520 17.079 11.025 1.00 57.78 181 LEU A C 1
ATOM 1475 O O . LEU A 1 181 ? -8.664 17.952 10.916 1.00 57.78 181 LEU A O 1
ATOM 1479 N N . ASP A 1 182 ? -10.132 16.819 12.178 1.00 54.72 182 ASP A N 1
ATOM 1480 C CA . ASP A 1 182 ? -9.701 17.452 13.422 1.00 54.72 182 ASP A CA 1
ATOM 1481 C C . ASP A 1 182 ? -8.425 16.777 13.920 1.00 54.72 182 ASP A C 1
ATOM 1483 O O . ASP A 1 182 ? -8.395 15.565 14.157 1.00 54.72 182 ASP A O 1
ATOM 1487 N N . THR A 1 183 ? -7.375 17.568 14.118 1.00 57.03 183 THR A N 1
ATOM 1488 C CA . THR A 1 183 ? -6.209 17.141 14.886 1.00 57.03 183 THR A CA 1
ATOM 1489 C C . THR A 1 183 ? -6.583 17.165 16.361 1.00 57.03 183 THR A C 1
ATOM 1491 O O . THR A 1 183 ? -6.771 18.234 16.940 1.00 57.03 183 THR A O 1
ATOM 1494 N N . VAL A 1 184 ? -6.707 15.996 16.984 1.00 63.12 184 VAL A N 1
ATOM 1495 C CA . VAL A 1 184 ? -6.860 15.924 18.439 1.00 63.12 184 VAL A CA 1
ATOM 1496 C C . VAL A 1 184 ? -5.523 16.344 19.049 1.00 63.12 184 VAL A C 1
ATOM 1498 O O . VAL A 1 184 ? -4.486 15.787 18.707 1.00 63.12 184 VAL A O 1
ATOM 1501 N N . GLU A 1 185 ? -5.522 17.312 19.963 1.00 56.03 185 GLU A N 1
ATOM 1502 C CA . GLU A 1 185 ? -4.302 17.914 20.543 1.00 56.03 185 GLU A CA 1
ATOM 1503 C C . GLU A 1 185 ? -3.359 16.888 21.221 1.00 56.03 185 GLU A C 1
ATOM 1505 O O . GLU A 1 185 ? -2.162 17.119 21.420 1.00 56.03 185 GLU A O 1
ATOM 1510 N N . ASN A 1 186 ? -3.896 15.703 21.526 1.00 56.41 186 ASN A N 1
ATOM 1511 C CA . ASN A 1 186 ? -3.194 14.571 22.122 1.00 56.41 186 ASN A CA 1
ATOM 1512 C C . ASN A 1 186 ? -3.196 13.304 21.248 1.00 56.41 186 ASN A C 1
ATOM 1514 O O . ASN A 1 186 ? -2.836 12.240 21.746 1.00 56.41 186 ASN A O 1
ATOM 1518 N N . SER A 1 187 ? -3.593 13.372 19.969 1.00 59.81 187 SER A N 1
ATOM 1519 C CA . SER A 1 187 ? -3.479 12.200 19.094 1.00 59.81 187 SER A CA 1
ATOM 1520 C C . SER A 1 187 ? -2.010 11.870 18.825 1.00 59.81 187 SER A C 1
ATOM 1522 O O . SER A 1 187 ? -1.234 12.786 18.530 1.00 59.81 187 SER A O 1
ATOM 1524 N N . PRO A 1 188 ? -1.631 10.582 18.847 1.00 62.38 188 PRO A N 1
ATOM 1525 C CA . PRO A 1 188 ? -0.332 10.141 18.368 1.00 62.38 188 PRO A CA 1
ATOM 1526 C C . PRO A 1 188 ? -0.104 10.601 16.929 1.00 62.38 188 PRO A C 1
ATOM 1528 O O . PRO A 1 188 ? -0.942 10.371 16.057 1.00 62.38 188 PRO A O 1
ATOM 1531 N N . THR A 1 189 ? 1.034 11.235 16.670 1.00 67.50 189 THR A N 1
ATOM 1532 C CA . THR A 1 189 ? 1.454 11.610 15.319 1.00 67.50 189 THR A CA 1
ATOM 1533 C C . THR A 1 189 ? 2.630 10.749 14.880 1.00 67.50 189 THR A C 1
ATOM 1535 O O . THR A 1 189 ? 3.447 10.317 15.695 1.00 67.50 189 THR A O 1
ATOM 1538 N N . LEU A 1 190 ? 2.715 10.479 13.574 1.00 69.25 190 LEU A N 1
ATOM 1539 C CA . LEU A 1 190 ? 3.880 9.805 13.007 1.00 69.25 190 LEU A CA 1
ATOM 1540 C C . LEU A 1 190 ? 5.141 10.652 13.224 1.00 69.25 190 LEU A C 1
ATOM 1542 O O . LEU A 1 190 ? 5.079 11.884 13.121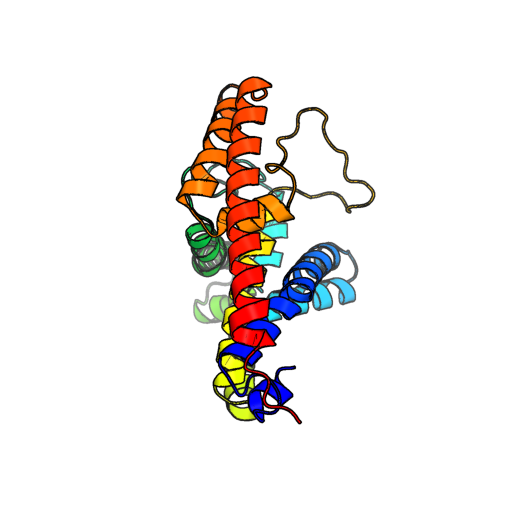 1.00 69.25 190 LEU A O 1
ATOM 1546 N N . PRO A 1 191 ? 6.294 10.010 13.473 1.00 67.00 191 PRO A N 1
ATOM 1547 C CA . PRO A 1 191 ? 7.544 10.710 13.712 1.00 67.00 191 PRO A CA 1
ATOM 1548 C C . PRO A 1 191 ? 7.888 11.589 12.512 1.00 67.00 191 PRO A C 1
ATOM 1550 O O . PRO A 1 191 ? 8.115 11.095 11.410 1.00 67.00 191 PRO A O 1
ATOM 1553 N N . PHE A 1 192 ? 7.946 12.901 12.749 1.00 72.81 192 PHE A N 1
ATOM 1554 C CA . PHE A 1 192 ? 8.443 13.895 11.792 1.00 72.81 192 PHE A CA 1
ATOM 1555 C C . PHE A 1 192 ? 7.694 13.917 10.439 1.00 72.81 192 PHE A C 1
ATOM 1557 O O . PHE A 1 192 ? 8.228 14.389 9.436 1.00 72.81 192 PHE A O 1
ATOM 1564 N N . GLY A 1 193 ? 6.442 13.443 10.419 1.00 71.00 193 GLY A N 1
ATOM 1565 C CA . GLY A 1 193 ? 5.576 13.417 9.238 1.00 71.00 193 GLY A CA 1
ATOM 1566 C C . GLY A 1 193 ? 5.741 12.180 8.343 1.00 71.00 193 GLY A C 1
ATOM 1567 O O . GLY A 1 193 ? 6.643 11.360 8.507 1.00 71.00 193 GLY A O 1
ATOM 1568 N N . TYR A 1 194 ? 4.843 12.046 7.363 1.00 65.88 194 TYR A N 1
ATOM 1569 C CA . TYR A 1 194 ? 4.733 10.850 6.515 1.00 65.88 194 TYR A CA 1
ATOM 1570 C C . TYR A 1 194 ? 5.997 10.539 5.707 1.00 65.88 194 TYR A C 1
ATOM 1572 O O . TYR A 1 194 ? 6.381 9.378 5.600 1.00 65.88 194 TYR A O 1
ATOM 1580 N N . SER A 1 195 ? 6.666 11.558 5.163 1.00 68.75 195 SER A N 1
ATOM 1581 C CA . SER A 1 195 ? 7.858 11.367 4.328 1.00 68.75 195 SER A CA 1
ATOM 1582 C C . SER A 1 195 ? 9.034 10.794 5.123 1.00 68.75 195 SER A C 1
ATOM 1584 O O . SER A 1 195 ? 9.709 9.878 4.657 1.00 68.75 195 SER A O 1
ATOM 1586 N N . ALA A 1 196 ? 9.254 11.300 6.341 1.00 75.19 196 ALA A N 1
ATOM 1587 C CA . ALA A 1 196 ? 10.295 10.803 7.234 1.00 75.19 196 ALA A CA 1
ATOM 1588 C C . ALA A 1 196 ? 9.981 9.378 7.706 1.00 75.19 196 ALA A C 1
ATOM 1590 O O . ALA A 1 196 ? 10.835 8.496 7.618 1.00 75.19 196 ALA A O 1
ATOM 1591 N N . ALA A 1 197 ? 8.733 9.135 8.123 1.00 77.94 197 ALA A N 1
ATOM 1592 C CA . ALA A 1 197 ? 8.269 7.811 8.515 1.00 77.94 197 ALA A CA 1
ATOM 1593 C C . ALA A 1 197 ? 8.444 6.784 7.382 1.00 77.94 197 ALA A C 1
ATOM 1595 O O . ALA A 1 197 ? 8.988 5.708 7.621 1.00 77.94 197 ALA A O 1
ATOM 1596 N N . PHE A 1 198 ? 8.061 7.132 6.147 1.00 75.62 198 PHE A N 1
ATOM 1597 C CA . PHE A 1 198 ? 8.236 6.272 4.977 1.00 75.62 198 PHE A CA 1
ATOM 1598 C C . PHE A 1 198 ? 9.701 5.893 4.765 1.00 75.62 198 PHE A C 1
ATOM 1600 O O . PHE A 1 198 ? 10.000 4.708 4.692 1.00 75.62 198 PHE A O 1
ATOM 1607 N N . LEU A 1 199 ? 10.621 6.860 4.712 1.00 78.06 199 LEU A N 1
ATOM 1608 C CA . LEU A 1 199 ? 12.038 6.566 4.474 1.00 78.06 199 LEU A CA 1
ATOM 1609 C C . LEU A 1 199 ? 12.626 5.681 5.580 1.00 78.06 199 LEU A C 1
ATOM 1611 O O . LEU A 1 199 ? 13.326 4.714 5.291 1.00 78.06 199 LEU A O 1
ATOM 1615 N N . CYS A 1 200 ? 12.305 5.957 6.845 1.00 82.12 200 CYS A N 1
ATOM 1616 C CA . CYS A 1 200 ? 12.797 5.156 7.965 1.00 82.12 200 CYS A CA 1
ATOM 1617 C C . CYS A 1 200 ? 12.226 3.737 7.993 1.00 82.12 200 CYS A C 1
ATOM 1619 O O . CYS A 1 200 ? 12.934 2.816 8.398 1.00 82.12 200 CYS A O 1
ATOM 1621 N N . ALA A 1 201 ? 10.980 3.543 7.554 1.00 80.50 201 ALA A N 1
ATOM 1622 C CA . ALA A 1 201 ? 10.303 2.248 7.558 1.00 80.50 201 ALA A CA 1
ATOM 1623 C C . ALA A 1 201 ? 11.034 1.188 6.705 1.00 80.50 201 ALA A C 1
ATOM 1625 O O . ALA A 1 201 ? 10.964 -0.003 7.008 1.00 80.50 201 ALA A O 1
ATOM 1626 N N . TRP A 1 202 ? 11.801 1.612 5.693 1.00 79.06 202 TRP A N 1
ATOM 1627 C CA . TRP A 1 202 ? 12.615 0.725 4.851 1.00 79.06 202 TRP A CA 1
ATOM 1628 C C . TRP A 1 202 ? 13.874 0.197 5.552 1.00 79.06 202 TRP A C 1
ATOM 1630 O O . TRP A 1 202 ? 14.475 -0.767 5.081 1.00 79.06 202 TRP A O 1
ATOM 1640 N N . CYS A 1 203 ? 14.267 0.784 6.686 1.00 86.88 203 CYS A N 1
ATOM 1641 C CA . CYS A 1 203 ? 15.361 0.303 7.523 1.00 86.88 203 CYS A CA 1
ATOM 1642 C C . CYS A 1 203 ? 14.820 -0.096 8.910 1.00 86.88 203 CYS A C 1
ATOM 1644 O O . CYS A 1 203 ? 14.775 0.739 9.821 1.00 86.88 203 CYS A O 1
ATOM 1646 N N . PRO A 1 204 ? 14.429 -1.373 9.115 1.00 85.31 204 PRO A N 1
ATOM 1647 C CA . PRO A 1 204 ? 13.755 -1.811 10.339 1.00 85.31 204 PRO A CA 1
ATOM 1648 C C . PRO A 1 204 ? 14.451 -1.443 11.663 1.00 85.31 204 PRO A C 1
ATOM 1650 O O . PRO A 1 204 ? 13.751 -1.040 12.593 1.00 85.31 204 PRO A O 1
ATOM 1653 N N . PRO A 1 205 ? 15.795 -1.510 11.795 1.00 89.25 205 PRO A N 1
ATOM 1654 C CA . PRO A 1 205 ? 16.469 -1.095 13.027 1.00 89.25 205 PRO A CA 1
ATOM 1655 C C . PRO A 1 205 ? 16.302 0.398 13.342 1.00 89.25 205 PRO A C 1
ATOM 1657 O O . PRO A 1 205 ? 16.153 0.775 14.503 1.00 89.25 205 PRO A O 1
ATOM 1660 N N . ILE A 1 206 ? 16.312 1.252 12.314 1.00 87.25 206 ILE A N 1
ATOM 1661 C CA . ILE A 1 206 ? 16.153 2.706 12.458 1.00 87.25 206 ILE A CA 1
ATOM 1662 C C . ILE A 1 206 ? 14.698 3.038 12.775 1.00 87.25 206 ILE A C 1
ATOM 1664 O O . ILE A 1 206 ? 14.440 3.813 13.695 1.00 87.25 206 ILE A O 1
ATOM 1668 N N . TRP A 1 207 ? 13.761 2.391 12.079 1.00 86.06 207 TRP A N 1
ATOM 1669 C CA . TRP A 1 207 ? 12.333 2.490 12.365 1.00 86.06 207 TRP A CA 1
ATOM 1670 C C . TRP A 1 207 ? 12.019 2.176 13.830 1.00 86.06 207 TRP A C 1
ATOM 1672 O O . TRP A 1 207 ? 11.434 3.008 14.516 1.00 86.06 207 TRP A O 1
ATOM 1682 N N . ARG A 1 208 ? 12.472 1.021 14.338 1.00 86.25 208 ARG A N 1
ATOM 1683 C CA . ARG A 1 208 ? 12.253 0.603 15.735 1.00 86.25 208 ARG A CA 1
ATOM 1684 C C . ARG A 1 208 ? 12.847 1.590 16.733 1.00 86.25 208 ARG A C 1
ATOM 1686 O O . ARG A 1 208 ? 12.183 1.982 17.685 1.00 86.25 208 ARG A O 1
ATOM 1693 N N . LYS A 1 209 ? 14.065 2.075 16.472 1.00 88.25 209 LYS A N 1
ATOM 1694 C CA . LYS A 1 209 ? 14.735 3.053 17.340 1.00 88.25 209 LYS A CA 1
ATOM 1695 C C . LYS A 1 209 ? 13.930 4.345 17.512 1.00 88.25 209 LYS A C 1
ATOM 1697 O O . LYS A 1 209 ? 13.938 4.894 18.611 1.00 88.25 209 LYS A O 1
ATOM 1702 N N . ILE A 1 210 ? 13.252 4.789 16.450 1.00 86.75 210 ILE A N 1
ATOM 1703 C CA . ILE A 1 210 ? 12.408 5.991 16.432 1.00 86.75 210 ILE A CA 1
ATOM 1704 C C . ILE A 1 210 ? 11.015 5.710 17.012 1.00 86.75 210 ILE A C 1
ATOM 1706 O O . ILE A 1 210 ? 10.546 6.474 17.853 1.00 86.75 210 ILE A O 1
ATOM 1710 N N . MET A 1 211 ? 10.367 4.626 16.581 1.00 85.25 211 MET A N 1
ATOM 1711 C CA . MET A 1 211 ? 8.962 4.337 16.884 1.00 85.25 211 MET A CA 1
ATOM 1712 C C . MET A 1 211 ? 8.728 3.708 18.252 1.00 85.25 211 MET A C 1
ATOM 1714 O O . MET A 1 211 ? 7.750 4.066 18.904 1.00 85.25 211 MET A O 1
ATOM 1718 N N . ASP A 1 212 ? 9.582 2.783 18.699 1.00 88.38 212 ASP A N 1
ATOM 1719 C CA . ASP A 1 212 ? 9.318 2.024 19.927 1.00 88.38 212 ASP A CA 1
ATOM 1720 C C . ASP A 1 212 ? 9.165 2.940 21.155 1.00 88.38 212 ASP A C 1
ATOM 1722 O O . ASP A 1 212 ? 8.190 2.760 21.881 1.00 88.38 212 ASP A O 1
ATOM 1726 N N . PRO A 1 213 ? 9.990 3.991 21.348 1.00 86.25 213 PRO A N 1
ATOM 1727 C CA . PRO A 1 213 ? 9.821 4.906 22.481 1.00 86.25 213 PRO A CA 1
ATOM 1728 C C . PRO A 1 213 ? 8.546 5.754 22.411 1.00 86.25 213 PRO A C 1
ATOM 1730 O O . PRO A 1 213 ? 7.988 6.112 23.446 1.00 86.25 213 PRO A O 1
ATOM 1733 N N . MET A 1 214 ? 8.055 6.054 21.202 1.00 80.75 214 MET A N 1
ATOM 1734 C CA . MET A 1 214 ? 6.773 6.744 21.022 1.00 80.75 214 MET A CA 1
ATOM 1735 C C . MET A 1 214 ? 5.611 5.824 21.398 1.00 80.75 214 MET A C 1
ATOM 1737 O O . MET A 1 214 ? 4.691 6.255 22.087 1.00 80.75 214 MET A O 1
ATOM 1741 N N . LEU A 1 215 ? 5.674 4.555 20.984 1.00 81.19 215 LEU A N 1
ATOM 1742 C CA . LEU A 1 215 ? 4.697 3.540 21.374 1.00 81.19 215 LEU A CA 1
ATOM 1743 C C . LEU A 1 215 ? 4.719 3.301 22.888 1.00 81.19 215 LEU A C 1
ATOM 1745 O O . LEU A 1 215 ? 3.660 3.233 23.495 1.00 81.19 215 LEU A O 1
ATOM 1749 N N . ASP A 1 216 ? 5.900 3.257 23.507 1.00 85.12 216 ASP A N 1
ATOM 1750 C CA . ASP A 1 216 ? 6.037 3.132 24.961 1.00 85.12 216 ASP A CA 1
ATOM 1751 C C . ASP A 1 216 ? 5.427 4.314 25.716 1.00 85.12 216 ASP A C 1
ATOM 1753 O O . ASP A 1 216 ? 4.814 4.119 26.763 1.00 85.12 216 ASP A O 1
ATOM 1757 N N . ALA A 1 217 ? 5.582 5.539 25.208 1.00 80.50 217 ALA A N 1
ATOM 1758 C CA . ALA A 1 217 ? 4.943 6.712 25.798 1.00 80.50 217 ALA A CA 1
ATOM 1759 C C . ALA A 1 217 ? 3.409 6.612 25.711 1.00 80.50 217 ALA A C 1
ATOM 1761 O O . ALA A 1 217 ? 2.722 6.824 26.709 1.00 80.50 217 ALA A O 1
ATOM 1762 N N . ILE A 1 218 ? 2.879 6.191 24.557 1.00 76.62 218 ILE A N 1
ATOM 1763 C CA . ILE A 1 218 ? 1.437 5.974 24.355 1.00 76.62 218 ILE A CA 1
ATOM 1764 C C . ILE A 1 218 ? 0.904 4.876 25.279 1.00 76.62 218 ILE A C 1
ATOM 1766 O O . ILE A 1 218 ? -0.142 5.067 25.895 1.00 76.62 218 ILE A O 1
ATOM 1770 N N . ASP A 1 219 ? 1.624 3.758 25.414 1.00 78.56 219 ASP A N 1
ATOM 1771 C CA . ASP A 1 219 ? 1.254 2.650 26.305 1.00 78.56 219 ASP A CA 1
ATOM 1772 C C . ASP A 1 219 ? 1.210 3.103 27.780 1.00 78.56 219 ASP A C 1
ATOM 1774 O O . ASP A 1 219 ? 0.401 2.597 28.558 1.00 78.56 219 ASP A O 1
ATOM 1778 N N . ARG A 1 220 ? 2.027 4.096 28.165 1.00 81.75 220 ARG A N 1
ATOM 1779 C CA . ARG A 1 220 ? 1.973 4.750 29.487 1.00 81.75 220 ARG A CA 1
ATOM 1780 C C . ARG A 1 220 ? 0.895 5.834 29.612 1.00 81.75 220 ARG A C 1
ATOM 1782 O O . ARG A 1 220 ? 0.671 6.329 30.711 1.00 81.75 220 ARG A O 1
ATOM 1789 N N . GLY A 1 221 ? 0.224 6.209 28.523 1.00 78.81 221 GLY A N 1
ATOM 1790 C CA . GLY A 1 221 ? -0.718 7.333 28.495 1.00 78.81 221 GLY A CA 1
ATOM 1791 C C . GLY A 1 221 ? -0.042 8.708 28.558 1.00 78.81 221 GLY A C 1
ATOM 1792 O O . GLY A 1 221 ? -0.684 9.697 28.904 1.00 78.81 221 GLY A O 1
ATOM 1793 N N . GLU A 1 222 ? 1.248 8.780 28.230 1.00 81.81 222 GLU A N 1
ATOM 1794 C CA . GLU A 1 222 ? 2.086 9.973 28.336 1.00 81.81 222 GLU A CA 1
ATOM 1795 C C . GLU A 1 222 ? 2.542 10.460 26.951 1.00 81.81 222 GLU A C 1
ATOM 1797 O O . GLU A 1 222 ? 2.580 9.713 25.970 1.00 81.81 222 GLU A O 1
ATOM 1802 N N . LYS A 1 223 ? 2.945 11.733 26.861 1.00 74.81 223 LYS A N 1
ATOM 1803 C CA . LYS A 1 223 ? 3.711 12.223 25.709 1.00 74.81 223 LYS A CA 1
ATOM 1804 C C . LYS A 1 223 ? 5.194 11.941 25.933 1.00 74.81 223 LYS A C 1
ATOM 1806 O O . LYS A 1 223 ? 5.692 12.005 27.052 1.00 74.81 223 LYS A O 1
ATOM 1811 N N . MET A 1 224 ? 5.902 11.665 24.844 1.00 79.06 224 MET A N 1
ATOM 1812 C CA . MET A 1 224 ? 7.352 11.505 24.872 1.00 79.06 224 MET A CA 1
ATOM 1813 C C . MET A 1 224 ? 8.018 12.808 25.345 1.00 79.06 224 MET A C 1
ATOM 1815 O O . MET A 1 224 ? 7.621 13.895 24.918 1.00 79.06 224 MET A O 1
ATOM 1819 N N . SER A 1 225 ? 9.020 12.708 26.219 1.00 83.75 225 SER A N 1
ATOM 1820 C CA . SER A 1 225 ? 9.706 13.885 26.764 1.00 83.75 225 SER A CA 1
ATOM 1821 C C . SER A 1 225 ? 10.460 14.654 25.672 1.00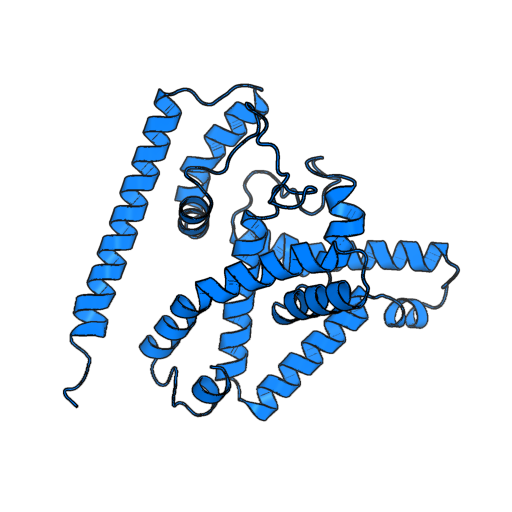 83.75 225 SER A C 1
ATOM 1823 O O . SER A 1 225 ? 10.912 14.076 24.679 1.00 83.75 225 SER A O 1
ATOM 1825 N N . GLU A 1 226 ? 10.671 15.962 25.855 1.00 83.50 226 GLU A N 1
ATOM 1826 C CA . GLU A 1 226 ? 11.414 16.781 24.880 1.00 83.50 226 GLU A CA 1
ATOM 1827 C C . GLU A 1 226 ? 12.821 16.230 24.591 1.00 83.50 226 GLU A C 1
ATOM 1829 O O . GLU A 1 226 ? 13.312 16.298 23.460 1.00 83.50 226 GLU A O 1
ATOM 1834 N N . GLN A 1 227 ? 13.469 15.640 25.600 1.00 85.50 227 GLN A N 1
ATOM 1835 C CA . GLN A 1 227 ? 14.788 15.026 25.455 1.00 85.50 227 GLN A CA 1
ATOM 1836 C C . GLN A 1 227 ? 14.747 13.779 24.568 1.00 85.50 227 GLN A C 1
ATOM 1838 O O . GLN A 1 227 ? 15.600 13.613 23.690 1.00 85.50 227 GLN A O 1
ATOM 1843 N N . GLU A 1 228 ? 13.746 12.919 24.756 1.00 84.62 228 GLU A N 1
ATOM 1844 C CA . GLU A 1 228 ? 13.526 11.742 23.917 1.00 84.62 228 GLU A CA 1
ATOM 1845 C C . GLU A 1 228 ? 13.184 12.152 22.480 1.00 84.62 228 GLU A C 1
ATOM 1847 O O . GLU A 1 228 ? 13.796 11.634 21.545 1.00 84.62 228 GLU A O 1
ATOM 1852 N N . VAL A 1 229 ? 12.317 13.155 22.287 1.00 83.00 229 VAL A N 1
ATOM 1853 C CA . VAL A 1 229 ? 12.010 13.726 20.960 1.00 83.00 229 VAL A CA 1
ATOM 1854 C C . VAL A 1 229 ? 13.279 14.216 20.268 1.00 83.00 229 VAL A C 1
ATOM 1856 O O . VAL A 1 229 ? 13.529 13.869 19.111 1.00 83.00 229 VAL A O 1
ATOM 1859 N N . LYS A 1 230 ? 14.132 14.972 20.969 1.00 86.06 230 LYS A N 1
ATOM 1860 C CA . LYS A 1 230 ? 15.396 15.480 20.418 1.00 86.06 230 LYS A CA 1
ATOM 1861 C C . LYS A 1 230 ? 16.360 14.349 20.053 1.00 86.06 230 LYS A C 1
ATOM 1863 O O . LYS A 1 230 ? 17.035 14.425 19.024 1.00 86.06 230 LYS A O 1
ATOM 1868 N N . LYS A 1 231 ? 16.409 13.283 20.858 1.00 88.75 231 LYS A N 1
ATOM 1869 C CA . LYS A 1 231 ? 17.206 12.082 20.572 1.00 88.75 231 LYS A CA 1
ATOM 1870 C C . LYS A 1 231 ? 16.712 11.378 19.309 1.00 88.75 231 LYS A C 1
ATOM 1872 O O . LYS A 1 231 ? 17.540 11.057 18.457 1.00 88.75 231 LYS A O 1
ATOM 1877 N N . GLN A 1 232 ? 15.398 11.196 19.154 1.00 86.75 232 GLN A N 1
ATOM 1878 C CA . GLN A 1 232 ? 14.835 10.583 17.948 1.00 86.75 232 GLN A CA 1
ATOM 1879 C C . GLN A 1 232 ? 15.036 11.438 16.706 1.00 86.75 232 GLN A C 1
ATOM 1881 O O . GLN A 1 232 ? 15.410 10.913 15.659 1.00 86.75 232 GLN A O 1
ATOM 1886 N N . LYS A 1 233 ? 14.903 12.760 16.841 1.00 85.75 233 LYS A N 1
ATOM 1887 C CA . LYS A 1 233 ? 15.181 13.694 15.751 1.00 85.75 233 LYS A CA 1
ATOM 1888 C C . LYS A 1 233 ? 16.625 13.579 15.278 1.00 85.75 233 LYS A C 1
ATOM 1890 O O . LYS A 1 233 ? 16.870 13.468 14.088 1.00 85.75 233 LYS A O 1
ATOM 1895 N N . ARG A 1 234 ? 17.584 13.491 16.204 1.00 89.38 234 ARG A N 1
ATOM 1896 C CA . ARG A 1 234 ? 19.001 13.311 15.857 1.00 89.38 234 ARG A CA 1
ATOM 1897 C C . ARG A 1 234 ? 19.269 11.998 15.116 1.00 89.38 234 ARG A C 1
ATOM 1899 O O . ARG A 1 234 ? 20.095 11.976 14.210 1.00 89.38 234 ARG A O 1
ATOM 1906 N N . VAL A 1 235 ? 18.604 10.905 15.502 1.00 88.50 235 VAL A N 1
ATOM 1907 C CA . VAL A 1 235 ? 18.704 9.618 14.788 1.00 88.50 235 VAL A CA 1
ATOM 1908 C C . VAL A 1 235 ? 18.161 9.752 13.367 1.00 88.50 235 VAL A C 1
ATOM 1910 O O . VAL A 1 235 ? 18.821 9.305 12.429 1.00 88.50 235 VAL A O 1
ATOM 1913 N N . LEU A 1 236 ? 16.999 10.393 13.212 1.00 85.62 236 LEU A N 1
ATOM 1914 C CA . LEU A 1 236 ? 16.404 10.661 11.908 1.00 85.62 236 LEU A CA 1
ATOM 1915 C C . LEU A 1 236 ? 17.323 11.525 11.038 1.00 85.62 236 LEU A C 1
ATOM 1917 O O . LEU A 1 236 ? 17.614 11.141 9.910 1.00 85.62 236 LEU A O 1
ATOM 1921 N N . ASP A 1 237 ? 17.799 12.656 11.558 1.00 85.94 237 ASP A N 1
ATOM 1922 C CA . ASP A 1 237 ? 18.622 13.613 10.814 1.00 85.94 237 ASP A CA 1
ATOM 1923 C C . ASP A 1 237 ? 19.900 12.946 10.289 1.00 85.94 237 ASP A C 1
ATOM 1925 O O . ASP A 1 237 ? 20.264 13.124 9.127 1.00 85.94 237 ASP A O 1
ATOM 1929 N N . LEU A 1 238 ? 20.551 12.113 11.111 1.00 89.75 238 LEU A N 1
ATOM 1930 C CA . LEU A 1 238 ? 21.719 11.336 10.690 1.00 89.75 238 LEU A CA 1
ATOM 1931 C C . LEU A 1 238 ? 21.369 10.349 9.573 1.00 89.75 238 LEU A C 1
ATOM 1933 O O . LEU A 1 238 ? 22.079 10.299 8.571 1.00 89.75 238 LEU A O 1
ATOM 1937 N N . TYR A 1 239 ? 20.270 9.604 9.712 1.00 87.56 239 TYR A N 1
ATOM 1938 C CA . TYR A 1 239 ? 19.836 8.651 8.693 1.00 87.56 239 TYR A CA 1
ATOM 1939 C C . TYR A 1 239 ? 19.503 9.335 7.365 1.00 87.56 239 TYR A C 1
ATOM 1941 O O . TYR A 1 239 ? 20.019 8.932 6.325 1.00 87.56 239 TYR A O 1
ATOM 1949 N N . LEU A 1 240 ? 18.688 10.393 7.394 1.00 84.25 240 LEU A N 1
ATOM 1950 C CA . LEU A 1 240 ? 18.308 11.138 6.194 1.00 84.25 240 LEU A CA 1
ATOM 1951 C C . LEU A 1 240 ? 19.524 11.780 5.527 1.00 84.25 240 LEU A C 1
ATOM 1953 O O . LEU A 1 240 ? 19.629 11.739 4.305 1.00 84.25 240 LEU A O 1
ATOM 1957 N N . THR A 1 241 ? 20.470 12.303 6.312 1.00 87.44 241 THR A N 1
ATOM 1958 C CA . THR A 1 241 ? 21.733 12.837 5.784 1.00 87.44 241 THR A CA 1
ATOM 1959 C C . THR A 1 241 ? 22.547 11.740 5.104 1.00 87.44 241 THR A C 1
ATOM 1961 O O . THR A 1 241 ? 23.029 11.941 3.993 1.00 87.44 241 THR A O 1
ATOM 1964 N N . SER A 1 242 ? 22.668 10.555 5.712 1.00 87.31 242 SER A N 1
ATOM 1965 C CA . SER A 1 242 ? 23.361 9.420 5.092 1.00 87.31 242 SER A CA 1
ATOM 1966 C C . SER A 1 242 ? 22.687 8.971 3.795 1.00 87.31 242 SER A C 1
ATOM 1968 O O . SER A 1 242 ? 23.370 8.797 2.789 1.00 87.31 242 SER A O 1
ATOM 1970 N N . VAL A 1 243 ? 21.356 8.836 3.788 1.00 84.94 243 VAL A N 1
ATOM 1971 C CA . VAL A 1 243 ? 20.585 8.502 2.580 1.00 84.94 243 VAL A CA 1
ATOM 1972 C C . VAL A 1 243 ? 20.800 9.563 1.503 1.00 84.94 243 VAL A C 1
ATOM 1974 O O . VAL A 1 243 ? 21.079 9.214 0.361 1.00 84.94 243 VAL A O 1
ATOM 1977 N N . TRP A 1 244 ? 20.739 10.847 1.856 1.00 85.38 244 TRP A N 1
ATOM 1978 C CA . TRP A 1 244 ? 20.954 11.947 0.919 1.00 85.38 244 TRP A CA 1
ATOM 1979 C C . TRP A 1 244 ? 22.370 11.949 0.331 1.00 85.38 244 TRP A C 1
ATOM 1981 O O . TRP A 1 244 ? 22.509 12.092 -0.881 1.00 85.38 244 TRP A O 1
ATOM 1991 N N . ILE A 1 245 ? 23.411 11.731 1.143 1.00 85.94 245 ILE A N 1
ATOM 1992 C CA . ILE A 1 245 ? 24.800 11.626 0.664 1.00 85.94 245 ILE A CA 1
ATOM 1993 C C . ILE A 1 245 ? 24.933 10.464 -0.321 1.00 85.94 245 ILE A C 1
ATOM 1995 O O . ILE A 1 245 ? 25.507 10.640 -1.392 1.00 85.94 245 ILE A O 1
ATOM 1999 N N . ILE A 1 246 ? 24.376 9.296 0.009 1.00 84.62 246 ILE A N 1
ATOM 2000 C CA . ILE A 1 246 ? 24.423 8.114 -0.860 1.00 84.62 246 ILE A CA 1
ATOM 2001 C C . ILE A 1 246 ? 23.692 8.389 -2.174 1.00 84.62 246 ILE A C 1
ATOM 2003 O O . ILE A 1 246 ? 24.253 8.155 -3.240 1.00 84.62 246 ILE A O 1
ATOM 2007 N N . LEU A 1 247 ? 22.467 8.916 -2.117 1.00 78.94 247 LEU A N 1
ATOM 2008 C CA . LEU A 1 247 ? 21.685 9.232 -3.313 1.00 78.94 247 LEU A CA 1
ATOM 2009 C C . LEU A 1 247 ? 22.383 10.280 -4.181 1.00 78.94 247 LEU A C 1
ATOM 2011 O O . LEU A 1 247 ? 22.442 10.116 -5.394 1.00 78.94 247 LEU A O 1
ATOM 2015 N N . THR A 1 248 ? 22.968 11.308 -3.566 1.00 77.75 248 THR A N 1
ATOM 2016 C CA . THR A 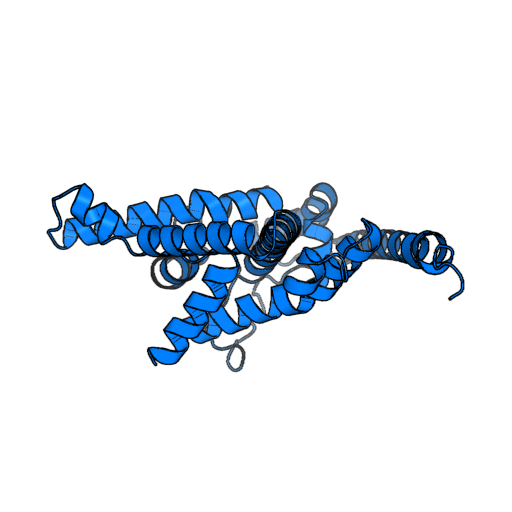1 248 ? 23.742 12.340 -4.265 1.00 77.75 248 THR A CA 1
ATOM 2017 C C . THR A 1 248 ? 24.982 11.734 -4.913 1.00 77.75 248 THR A C 1
ATOM 2019 O O . THR A 1 248 ? 25.248 11.993 -6.080 1.00 77.75 248 THR A O 1
ATOM 2022 N N . PHE A 1 249 ? 25.715 10.874 -4.205 1.00 81.62 249 PHE A N 1
ATOM 2023 C CA . PHE A 1 249 ? 26.881 10.189 -4.754 1.00 81.62 249 PHE A CA 1
ATOM 2024 C C . PHE A 1 249 ? 26.509 9.301 -5.948 1.00 81.62 249 PHE A C 1
ATOM 2026 O O . PHE A 1 249 ? 27.139 9.384 -6.999 1.00 81.62 249 PHE A O 1
ATOM 2033 N N . VAL A 1 250 ? 25.446 8.500 -5.824 1.00 73.12 250 VAL A N 1
ATOM 2034 C CA . VAL A 1 250 ? 24.922 7.670 -6.919 1.00 73.12 250 VAL A CA 1
ATOM 2035 C C . VAL A 1 250 ? 24.500 8.547 -8.099 1.00 73.12 250 VAL A C 1
ATOM 2037 O O . VAL A 1 250 ? 24.874 8.278 -9.239 1.00 73.12 250 VAL A O 1
ATOM 2040 N N . GLN A 1 251 ? 23.767 9.628 -7.844 1.00 71.12 251 GLN A N 1
ATOM 2041 C CA . GLN A 1 251 ? 23.284 10.515 -8.894 1.00 71.12 251 GLN A CA 1
ATOM 2042 C C . GLN A 1 251 ? 24.424 11.230 -9.623 1.00 71.12 251 GLN A C 1
ATOM 2044 O O . GLN A 1 251 ? 24.417 11.270 -10.848 1.00 71.12 251 GLN A O 1
ATOM 2049 N N . PHE A 1 252 ? 25.411 11.765 -8.907 1.00 70.12 252 PHE A N 1
ATOM 2050 C CA . PHE A 1 252 ? 26.521 12.484 -9.529 1.00 70.12 252 PHE A CA 1
ATOM 2051 C C . PHE A 1 252 ? 27.521 11.544 -10.193 1.00 70.12 252 PHE A C 1
ATOM 2053 O O . PHE A 1 252 ? 27.840 11.727 -11.363 1.00 70.12 252 PHE A O 1
ATOM 2060 N N . PHE A 1 253 ? 28.006 10.531 -9.478 1.00 70.62 253 PHE A N 1
ATOM 2061 C CA . PHE A 1 253 ? 29.149 9.742 -9.933 1.00 70.62 253 PHE A CA 1
ATOM 2062 C C . PHE A 1 253 ? 28.763 8.501 -10.725 1.00 70.62 253 PHE A C 1
ATOM 2064 O O . PHE A 1 253 ? 29.537 8.057 -11.565 1.00 70.62 253 PHE A O 1
ATOM 2071 N N . ILE A 1 254 ? 27.581 7.935 -10.481 1.00 64.38 254 ILE A N 1
ATOM 2072 C CA . ILE A 1 254 ? 27.157 6.712 -11.166 1.00 64.38 254 ILE A CA 1
ATOM 2073 C C . ILE A 1 254 ? 26.234 7.036 -12.334 1.00 64.38 254 ILE A C 1
ATOM 2075 O O . ILE A 1 254 ? 26.420 6.480 -13.411 1.00 64.38 254 ILE A O 1
ATOM 2079 N N . ILE A 1 255 ? 25.274 7.943 -12.145 1.00 62.25 255 ILE A N 1
ATOM 2080 C CA . ILE A 1 255 ? 24.331 8.341 -13.199 1.00 62.25 255 ILE A CA 1
ATOM 2081 C C . ILE A 1 255 ? 24.907 9.498 -14.025 1.00 62.25 255 ILE A C 1
ATOM 2083 O O . ILE A 1 255 ? 24.935 9.409 -15.245 1.00 62.25 255 ILE A O 1
ATOM 2087 N N . GLY A 1 256 ? 25.409 10.555 -13.380 1.00 56.97 256 GLY A N 1
ATOM 2088 C CA . GLY A 1 256 ? 25.873 11.776 -14.048 1.00 56.97 256 GLY A CA 1
ATOM 2089 C C . GLY A 1 256 ? 27.141 11.612 -14.891 1.00 56.97 256 GLY A C 1
ATOM 2090 O O . GLY A 1 256 ? 27.251 12.248 -15.933 1.00 56.97 256 GLY A O 1
ATOM 2091 N N . ILE A 1 257 ? 28.073 10.742 -14.486 1.00 58.69 257 ILE A N 1
ATOM 2092 C CA . ILE A 1 257 ? 29.323 10.491 -15.232 1.00 58.69 257 ILE A CA 1
ATOM 2093 C C . ILE A 1 257 ? 29.139 9.444 -16.348 1.00 58.69 257 ILE A C 1
ATOM 2095 O O . ILE A 1 257 ? 29.869 9.477 -17.333 1.00 58.69 257 ILE A O 1
ATOM 2099 N N . ASN A 1 258 ? 28.153 8.543 -16.244 1.00 51.66 258 ASN A N 1
ATOM 2100 C CA . ASN A 1 258 ? 27.908 7.493 -17.246 1.00 51.66 258 ASN A CA 1
ATOM 2101 C C . ASN A 1 258 ? 26.912 7.885 -18.345 1.00 51.66 258 ASN A C 1
ATOM 2103 O O . ASN A 1 258 ? 26.486 7.005 -19.089 1.00 51.66 258 ASN A O 1
ATOM 2107 N N . ILE A 1 259 ? 26.524 9.158 -18.477 1.00 53.53 259 ILE A N 1
ATOM 2108 C CA . ILE A 1 259 ? 25.800 9.603 -19.674 1.00 53.53 259 ILE A CA 1
ATOM 2109 C C . ILE A 1 259 ? 26.837 9.653 -20.803 1.00 53.53 259 ILE A C 1
ATOM 2111 O O . ILE A 1 259 ? 27.702 10.531 -20.765 1.00 53.53 259 ILE A O 1
ATOM 2115 N N . PRO A 1 260 ? 26.812 8.739 -21.795 1.00 49.62 260 PRO A N 1
ATOM 2116 C CA . PRO A 1 260 ? 27.648 8.903 -22.972 1.00 49.62 260 PRO A CA 1
ATOM 2117 C C . PRO A 1 260 ? 27.232 10.227 -23.606 1.00 49.62 260 PRO A C 1
ATOM 2119 O O . PRO A 1 260 ? 26.037 10.482 -23.770 1.00 49.62 260 PRO A O 1
ATOM 2122 N N . SER A 1 261 ? 28.202 11.086 -23.904 1.00 49.12 261 SER A N 1
ATOM 2123 C CA . SER A 1 261 ? 27.975 12.292 -24.697 1.00 49.12 261 SER A CA 1
ATOM 2124 C C . SER A 1 261 ? 27.165 11.913 -25.940 1.00 49.12 261 SER A C 1
ATOM 2126 O O . SER A 1 261 ? 27.618 11.061 -26.708 1.00 49.12 261 SER A O 1
ATOM 2128 N N . PHE A 1 262 ? 25.966 12.489 -26.057 1.00 44.91 262 PHE A N 1
ATOM 2129 C CA . PHE A 1 262 ? 25.106 12.390 -27.238 1.00 44.91 262 PHE A CA 1
ATOM 2130 C C . PHE A 1 262 ? 25.853 12.783 -28.514 1.00 44.91 262 PHE A C 1
ATOM 2132 O O . PHE A 1 262 ? 26.693 13.711 -28.437 1.00 44.91 262 PHE A O 1
#

Organism: Halteria grandinella (NCBI:txid5974)

InterPro domains:
  IPR005804 Fatty acid desaturase domain [PF00487] (31-170)
  IPR033885 Alkane/xylene monooxygenase [PTHR38674] (27-171)

Sequence (262 aa):
MLVGVSNGTLGATVWDFTILLVSSIIPAVSVPCTSHELYHRRNRFFKILGLIGHMKFFSGHIPIYHNEQHHKYTGIRGKDPGFPPRGTTAFDIVEFLGFWGFMETYRFEDSKLKKRGVTGSMDRLLANRVVRYRVIEIIYLIALYFTLGWKALLFQLLFAQISLTILSTTNLFVYKPYQILDTVENSPTLPFGYSAAFLCAWCPPIWRKIMDPMLDAIDRGEKMSEQEVKKQKRVLDLYLTSVWIILTFVQFFIIGINIPSF

pLDDT: mean 78.67, std 12.24, range [42.22, 95.81]

Foldseek 3Di:
DLQCLLVCVACVDVVSLVVVLVVCLVVLQVLQVCLQVQCLDPDPVSVVSSLVSCLLLVQNLCSQLCVPFCVVQAPPPPRRLLDDDPLDFLVNSLCSSHVVVLVVSLVVQLVVCVVVVNPDPVSSCVPRSSNVSNVVSVVVLVCSCVPRNDSSSVSSNSSSSSSSSLVSLVVNDDPDDPVPDDDDPPDDDQQPDSVLQSVQSVPSVLNCLQVVQCVVCVVVVHGDDPVSSVVNVVSSVVSVVVVVVVVVCCCCPVVVVPPPDD

Secondary structure (DSSP, 8-state):
-HHHHHTTSSSSSHHHHHHHHHHTHHHHHHHHHHHHHHHTSSSHHHHHHHHHHHHTTT-TTHHHHIIIIIHHHTT-TTT-TTSPPTT--HHHHHHIIIIIHHHHHHHHHHHHHHHTT---HHHHHHH-HHHHHHHHHHHHHHHHHHHHHHHHHHHHHHHHHHHHHHHHHHTTS-SS-GGG----TT----TT-HHHHHHHHTSHHHHHHHHHHHHHHHHTT-PPPHHHHHHHHHHHHHHHHHHHHHHHHIIIIIIIS-----

Radius of gyration: 20.96 Å; chains: 1; bounding box: 58×43×57 Å